Protein AF-A0A3R7IRY2-F1 (afdb_monomer)

Structure (mmCIF, N/CA/C/O backbone):
data_AF-A0A3R7IRY2-F1
#
_entry.id   AF-A0A3R7IRY2-F1
#
loop_
_atom_site.group_PDB
_atom_site.id
_atom_site.type_symbol
_atom_site.label_atom_id
_atom_site.label_alt_id
_atom_site.label_comp_id
_atom_site.label_asym_id
_atom_site.label_entity_id
_atom_site.label_seq_id
_atom_site.pdbx_PDB_ins_code
_atom_site.Cartn_x
_atom_site.Cartn_y
_atom_site.Cartn_z
_atom_site.occupancy
_atom_site.B_iso_or_equiv
_atom_site.auth_seq_id
_atom_site.auth_comp_id
_atom_site.auth_asym_id
_atom_site.auth_atom_id
_atom_site.pdbx_PDB_model_num
ATOM 1 N N . MET A 1 1 ? -29.576 -5.450 12.284 1.00 34.06 1 MET A N 1
ATOM 2 C CA . MET A 1 1 ? -28.193 -4.945 12.226 1.00 34.06 1 MET A CA 1
ATOM 3 C C . MET A 1 1 ? -28.229 -3.752 11.305 1.00 34.06 1 MET A C 1
ATOM 5 O O . MET A 1 1 ? -28.778 -3.880 10.218 1.00 34.06 1 MET A O 1
ATOM 9 N N . GLU A 1 2 ? -27.812 -2.587 11.789 1.00 26.28 2 GLU A N 1
ATOM 10 C CA . GLU A 1 2 ? -27.744 -1.373 10.975 1.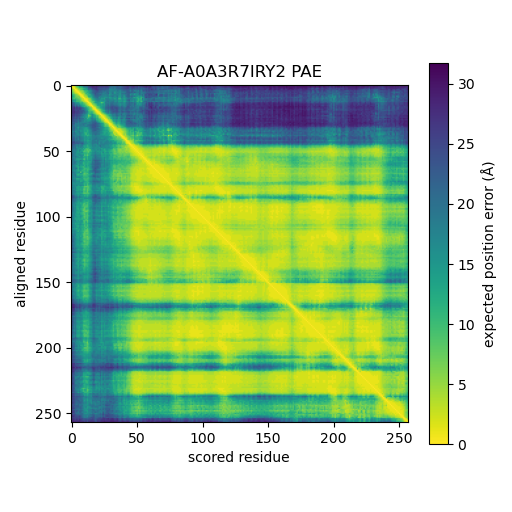00 26.28 2 GLU A CA 1
ATOM 11 C C . GLU A 1 2 ? -26.652 -1.588 9.924 1.00 26.28 2 GLU A C 1
ATOM 13 O O . GLU A 1 2 ? -25.469 -1.644 10.244 1.00 26.28 2 GLU A O 1
ATOM 18 N N . GLY A 1 3 ? -27.090 -1.861 8.693 1.00 31.47 3 GLY A N 1
ATOM 19 C CA . GLY A 1 3 ? -26.223 -2.162 7.565 1.00 31.47 3 GLY A CA 1
ATOM 20 C C . GLY A 1 3 ? -25.425 -0.931 7.163 1.00 31.47 3 GLY A C 1
ATOM 21 O O . GLY A 1 3 ? -25.976 0.161 7.015 1.00 31.47 3 GLY A O 1
ATOM 22 N N . VAL A 1 4 ? -24.118 -1.114 6.995 1.00 32.25 4 VAL A N 1
ATOM 23 C CA . VAL A 1 4 ? -23.245 -0.113 6.384 1.00 32.25 4 VAL A CA 1
ATOM 24 C C . VAL A 1 4 ? -23.786 0.211 4.990 1.00 32.25 4 VAL A C 1
ATOM 26 O O . VAL A 1 4 ? -24.070 -0.701 4.217 1.00 32.25 4 VAL A O 1
ATOM 29 N N . SER A 1 5 ? -23.950 1.501 4.673 1.00 32.19 5 SER A N 1
ATOM 30 C CA . SER A 1 5 ? -24.450 1.923 3.359 1.00 32.19 5 SER A CA 1
ATOM 31 C C . SER A 1 5 ? -23.500 1.446 2.241 1.00 32.19 5 SER A C 1
ATOM 33 O O . SER A 1 5 ? -22.318 1.824 2.272 1.00 32.19 5 SER A O 1
ATOM 35 N N . PRO A 1 6 ? -23.992 0.679 1.242 1.00 31.77 6 PRO A N 1
ATOM 36 C CA . PRO A 1 6 ? -23.214 0.224 0.081 1.00 31.77 6 PRO A CA 1
ATOM 37 C C . PRO A 1 6 ? -22.573 1.362 -0.726 1.00 31.77 6 PRO A C 1
ATOM 39 O O . PRO A 1 6 ? -21.577 1.159 -1.406 1.00 31.77 6 PRO A O 1
ATOM 42 N N . GLU A 1 7 ? -23.091 2.585 -0.602 1.00 29.91 7 GLU A N 1
ATOM 43 C CA . GLU A 1 7 ? -22.610 3.790 -1.297 1.00 29.91 7 GLU A CA 1
ATOM 44 C C . GLU A 1 7 ? -21.221 4.273 -0.831 1.00 29.91 7 GLU A C 1
ATOM 46 O O . GLU A 1 7 ? -20.686 5.244 -1.361 1.00 29.91 7 GLU A O 1
ATOM 51 N N . SER A 1 8 ? -20.636 3.630 0.184 1.00 30.48 8 SER A N 1
ATOM 52 C CA . SER A 1 8 ? -19.353 4.016 0.788 1.00 30.48 8 SER A CA 1
ATOM 53 C C . SER A 1 8 ? -18.152 3.163 0.353 1.00 30.48 8 SER A C 1
ATOM 55 O O . SER A 1 8 ? -17.050 3.359 0.868 1.00 30.48 8 SER A O 1
ATOM 57 N N . ILE A 1 9 ? -18.348 2.225 -0.576 1.00 34.53 9 ILE A N 1
ATOM 58 C CA . ILE A 1 9 ? -17.282 1.475 -1.254 1.00 34.53 9 ILE A CA 1
ATOM 59 C C . ILE A 1 9 ? -17.247 1.975 -2.697 1.00 34.53 9 ILE A C 1
ATOM 61 O O . ILE A 1 9 ? -18.243 1.874 -3.410 1.00 34.53 9 ILE A O 1
ATOM 65 N N . THR A 1 10 ? -16.122 2.559 -3.114 1.00 31.36 10 THR A N 1
ATOM 66 C CA . THR A 1 10 ? -16.033 3.243 -4.414 1.00 31.36 10 THR A CA 1
ATOM 67 C C . THR A 1 10 ? -15.839 2.248 -5.564 1.00 31.36 10 THR A C 1
ATOM 69 O O . THR A 1 10 ? -16.407 2.439 -6.639 1.00 31.36 10 THR A O 1
ATOM 72 N N . SER A 1 11 ? -15.069 1.177 -5.335 1.00 34.03 11 SER A N 1
ATOM 73 C CA . SER A 1 11 ? -14.870 0.064 -6.273 1.00 34.03 11 SER A CA 1
ATOM 74 C C . SER A 1 11 ? -14.198 -1.136 -5.589 1.00 34.03 11 SER A C 1
ATOM 76 O O . SER A 1 11 ? -13.488 -0.979 -4.590 1.00 34.03 11 SER A O 1
ATOM 78 N N . ILE A 1 12 ? -14.414 -2.333 -6.145 1.00 38.62 12 ILE A N 1
ATOM 79 C CA . ILE A 1 12 ? -13.642 -3.545 -5.845 1.00 38.62 12 ILE A CA 1
ATOM 80 C C . ILE A 1 12 ? -12.934 -3.943 -7.140 1.00 38.62 12 ILE A C 1
ATOM 82 O O . ILE A 1 12 ? -13.591 -4.293 -8.124 1.00 38.62 12 ILE A O 1
ATOM 86 N N . HIS A 1 13 ? -11.606 -3.853 -7.150 1.00 37.59 13 HIS A N 1
ATOM 87 C CA . HIS A 1 13 ? -10.803 -4.379 -8.249 1.00 37.59 13 HIS A CA 1
ATOM 88 C C . HIS A 1 13 ? -10.451 -5.824 -7.951 1.00 37.59 13 HIS A C 1
ATOM 90 O O . HIS A 1 13 ? -10.480 -6.281 -6.812 1.00 37.59 13 HIS A O 1
ATOM 96 N N . LEU A 1 14 ? -10.090 -6.555 -8.985 1.00 38.06 14 LEU A N 1
ATOM 97 C CA . LEU A 1 14 ? -9.433 -7.823 -8.799 1.00 38.06 14 LEU A CA 1
ATOM 98 C C . LEU A 1 14 ? -8.524 -8.092 -10.026 1.00 38.06 14 LEU A C 1
ATOM 100 O O . LEU A 1 14 ? -8.745 -7.500 -11.091 1.00 38.06 14 LEU A O 1
ATOM 104 N N . PRO A 1 15 ? -7.514 -8.968 -9.895 1.00 30.73 15 PRO A N 1
ATOM 105 C CA . PRO A 1 15 ? -6.312 -8.953 -10.729 1.00 30.73 15 PRO A CA 1
ATOM 106 C C . PRO A 1 15 ? -6.499 -9.544 -12.138 1.00 30.73 15 PRO A C 1
ATOM 108 O O . PRO A 1 15 ? -7.183 -10.556 -12.303 1.00 30.73 15 PRO A O 1
ATOM 111 N N . PRO A 1 16 ? -5.814 -9.016 -13.168 1.00 28.58 16 PRO A N 1
ATOM 112 C CA . PRO A 1 16 ? -5.748 -9.654 -14.474 1.00 28.58 16 PRO A CA 1
ATOM 113 C C . PRO A 1 16 ? -4.694 -10.780 -14.516 1.00 28.58 16 PRO A C 1
ATOM 115 O O . PRO A 1 16 ? -3.506 -10.559 -14.333 1.00 28.58 16 PRO A O 1
ATOM 118 N N . GLY A 1 17 ? -5.143 -11.991 -14.863 1.00 28.19 17 GLY A N 1
ATOM 119 C CA . GLY A 1 17 ? -4.381 -12.957 -15.666 1.00 28.19 17 GLY A CA 1
ATOM 120 C C . GLY A 1 17 ? -3.195 -13.696 -15.031 1.00 28.19 17 GLY A C 1
ATOM 121 O O . GLY A 1 17 ? -2.053 -13.308 -15.209 1.00 28.19 17 GLY A O 1
ATOM 122 N N . THR A 1 18 ? -3.447 -14.906 -14.530 1.00 26.62 18 THR A N 1
ATOM 123 C CA . THR A 1 18 ? -2.650 -16.111 -14.848 1.00 26.62 18 THR A CA 1
ATOM 124 C C . THR A 1 18 ? -3.610 -17.309 -14.917 1.00 26.62 18 THR A C 1
ATOM 126 O O . THR A 1 18 ? -4.786 -17.188 -14.579 1.00 26.62 18 THR A O 1
ATOM 129 N N . SER A 1 19 ? -3.170 -18.460 -15.432 1.00 30.27 19 SER A N 1
ATOM 130 C CA . SER A 1 19 ? -3.974 -19.664 -15.745 1.00 30.27 19 SER A CA 1
ATOM 131 C C . SER A 1 19 ? -4.672 -20.348 -14.550 1.00 30.27 19 SER A C 1
ATOM 133 O O . SER A 1 19 ? -5.225 -21.440 -14.696 1.00 30.27 19 SER A O 1
ATOM 135 N N . GLN A 1 20 ? -4.687 -19.694 -13.391 1.00 32.12 20 GLN A N 1
ATOM 136 C CA . GLN A 1 20 ? -5.510 -19.983 -12.225 1.00 32.12 20 GLN A CA 1
ATOM 137 C C . GLN A 1 20 ? -6.158 -18.657 -11.785 1.00 32.12 20 GLN A C 1
ATOM 139 O O . GLN A 1 20 ? -5.433 -17.720 -11.454 1.00 32.12 20 GLN A O 1
ATOM 144 N N . PRO A 1 21 ? -7.495 -18.515 -11.837 1.00 28.38 21 PRO A N 1
ATOM 145 C CA . PRO A 1 21 ? -8.147 -17.234 -11.594 1.00 28.38 21 PRO A CA 1
ATOM 146 C C . PRO A 1 21 ? -8.021 -16.848 -10.117 1.00 28.38 21 PRO A C 1
ATOM 148 O O . PRO A 1 21 ? -8.679 -17.437 -9.268 1.00 28.38 21 PRO A O 1
ATOM 151 N N . ARG A 1 22 ? -7.195 -15.839 -9.822 1.00 31.33 22 ARG A N 1
ATOM 152 C CA . ARG A 1 22 ? -7.111 -15.176 -8.511 1.00 31.33 22 ARG A CA 1
ATOM 153 C C . ARG A 1 22 ? -7.758 -13.772 -8.541 1.00 31.33 22 ARG A C 1
ATOM 155 O O . ARG A 1 22 ? -7.204 -12.856 -7.958 1.00 31.33 22 ARG A O 1
ATOM 162 N N . GLY A 1 23 ? -8.918 -13.617 -9.215 1.00 31.08 23 GLY A N 1
ATOM 163 C CA . GLY A 1 23 ? -9.863 -12.472 -9.105 1.00 31.08 23 GLY A CA 1
ATOM 164 C C . GLY A 1 23 ? -10.284 -11.708 -10.413 1.00 31.08 23 GLY A C 1
ATOM 165 O O . GLY A 1 23 ? -9.671 -11.928 -11.446 1.00 31.08 23 GLY A O 1
ATOM 166 N N . LEU A 1 24 ? -11.363 -10.870 -10.391 1.00 33.41 24 LEU A N 1
ATOM 167 C CA . LEU A 1 24 ? -12.030 -10.034 -11.466 1.00 33.41 24 LEU A CA 1
ATOM 168 C C . LEU A 1 24 ? -12.521 -8.528 -11.197 1.00 33.41 24 LEU A C 1
ATOM 170 O O . LEU A 1 24 ? -13.556 -8.331 -10.590 1.00 33.41 24 LEU A O 1
ATOM 174 N N . SER A 1 25 ? -11.892 -7.433 -11.660 1.00 31.97 25 SER A N 1
ATOM 175 C CA . SER A 1 25 ? -12.324 -6.026 -11.347 1.00 31.97 25 SER A CA 1
ATOM 176 C C . SER A 1 25 ? -13.750 -5.583 -11.795 1.00 31.97 25 SER A C 1
ATOM 178 O O . SER A 1 25 ? -14.153 -5.894 -12.918 1.00 31.97 25 SER A O 1
ATOM 180 N N . VAL A 1 26 ? -14.489 -4.794 -10.976 1.00 32.72 26 VAL A N 1
ATOM 181 C CA . VAL A 1 26 ? -15.818 -4.204 -11.311 1.00 32.72 26 VAL A CA 1
ATOM 182 C C . VAL A 1 26 ? -15.929 -2.699 -10.974 1.00 32.72 26 VAL A C 1
ATOM 184 O O . VAL A 1 26 ? -15.644 -2.259 -9.861 1.00 32.72 26 VAL A O 1
ATOM 187 N N . ALA A 1 27 ? -16.430 -1.915 -11.941 1.00 30.03 27 ALA A N 1
ATOM 188 C CA . ALA A 1 27 ? -16.630 -0.457 -11.896 1.00 30.03 27 ALA A CA 1
ATOM 189 C C . ALA A 1 27 ? -18.127 -0.057 -11.692 1.00 30.03 27 ALA A C 1
ATOM 191 O O . ALA A 1 27 ? -19.001 -0.927 -11.679 1.00 30.03 27 ALA A O 1
ATOM 192 N N . PRO A 1 28 ? -18.464 1.238 -11.495 1.00 30.03 28 PRO A N 1
ATOM 193 C CA . PRO A 1 28 ? -19.650 1.670 -10.753 1.00 30.03 28 PRO A CA 1
ATOM 194 C C . PRO A 1 28 ? -20.977 1.425 -11.487 1.00 30.03 28 PRO A C 1
ATOM 196 O O . PRO A 1 28 ? -21.317 2.097 -12.461 1.00 30.03 28 PRO A O 1
ATOM 199 N N . GLY A 1 29 ? -21.755 0.490 -10.937 1.00 31.56 29 GLY A N 1
ATOM 200 C CA . GLY A 1 29 ? -23.152 0.222 -11.291 1.00 31.56 29 GLY A CA 1
ATOM 201 C C . GLY A 1 29 ? -23.954 -0.568 -10.245 1.00 31.56 29 GLY A C 1
ATOM 202 O O . GLY A 1 29 ? -25.131 -0.834 -10.475 1.00 31.56 29 GLY A O 1
ATOM 203 N N . ASN A 1 30 ? -23.376 -0.927 -9.093 1.00 34.09 30 ASN A N 1
ATOM 204 C CA . ASN A 1 30 ? -23.974 -1.931 -8.210 1.00 34.09 30 ASN A CA 1
ATOM 205 C C . ASN A 1 30 ? -24.489 -1.329 -6.898 1.00 34.09 30 ASN A C 1
ATOM 207 O O . ASN A 1 30 ? -23.752 -1.156 -5.933 1.00 34.09 30 ASN A O 1
ATOM 211 N N . VAL A 1 31 ? -25.789 -1.043 -6.871 1.00 33.78 31 VAL A N 1
ATOM 212 C CA . VAL A 1 31 ? -26.554 -0.744 -5.654 1.00 33.78 31 VAL A CA 1
ATOM 213 C C . VAL A 1 31 ? -27.228 -2.055 -5.215 1.00 33.78 31 VAL A C 1
ATOM 215 O O . VAL A 1 31 ? -28.150 -2.508 -5.892 1.00 33.78 31 VAL A O 1
ATOM 218 N N . GLY A 1 32 ? -26.759 -2.699 -4.134 1.00 38.41 32 GLY A N 1
ATOM 219 C CA . GLY A 1 32 ? -27.257 -4.011 -3.669 1.00 38.41 32 GLY A CA 1
ATOM 220 C C . GLY A 1 32 ? -26.666 -4.492 -2.329 1.00 38.41 32 GLY A C 1
ATOM 221 O O . GLY A 1 32 ? -25.861 -3.785 -1.726 1.00 38.41 32 GLY A O 1
ATOM 222 N N . ASP A 1 33 ? -27.095 -5.670 -1.851 1.00 42.91 33 ASP A N 1
ATOM 223 C CA . ASP A 1 33 ? -26.561 -6.362 -0.656 1.00 42.91 33 ASP A CA 1
ATOM 224 C C . ASP A 1 33 ? -25.061 -6.660 -0.846 1.00 42.91 33 ASP A C 1
ATOM 226 O O . ASP A 1 33 ? -24.663 -7.058 -1.935 1.00 42.91 33 ASP A O 1
ATOM 230 N N . ILE A 1 34 ? -24.224 -6.473 0.184 1.00 43.69 34 ILE A N 1
ATOM 231 C CA . ILE A 1 34 ? -22.771 -6.742 0.126 1.00 43.69 34 ILE A CA 1
ATOM 232 C C . ILE A 1 34 ? -22.504 -8.198 -0.276 1.00 43.69 34 ILE A C 1
ATOM 234 O O . ILE A 1 34 ? -21.582 -8.462 -1.043 1.00 43.69 34 ILE A O 1
ATOM 238 N N . THR A 1 35 ? -23.345 -9.127 0.182 1.00 42.28 35 THR A N 1
ATOM 239 C CA . THR A 1 35 ? -23.269 -10.551 -0.168 1.00 42.28 35 THR A CA 1
ATOM 240 C C . THR A 1 35 ? -23.541 -10.749 -1.656 1.00 42.28 35 THR A C 1
ATOM 242 O O . THR A 1 35 ? -22.760 -11.386 -2.358 1.00 42.28 35 THR A O 1
ATOM 245 N N . ASP A 1 36 ? -24.612 -10.141 -2.170 1.00 41.81 36 ASP A N 1
ATOM 246 C CA . ASP A 1 36 ? -24.936 -10.209 -3.593 1.00 41.81 36 ASP A CA 1
ATOM 247 C C . ASP A 1 36 ? -23.862 -9.497 -4.423 1.00 41.81 36 ASP A C 1
ATOM 249 O O . ASP A 1 36 ? -23.438 -10.021 -5.441 1.00 41.81 36 ASP A O 1
ATOM 253 N N . PHE A 1 37 ? -23.348 -8.346 -3.994 1.00 50.44 37 PHE A N 1
ATOM 254 C CA . PHE A 1 37 ? -22.305 -7.594 -4.696 1.00 50.44 37 PHE A CA 1
ATOM 255 C C . PHE A 1 37 ? -20.985 -8.365 -4.798 1.00 50.44 37 PHE A C 1
ATOM 257 O O . PHE A 1 37 ? -20.403 -8.428 -5.880 1.00 50.44 37 PHE A O 1
ATOM 264 N N . VAL A 1 38 ? -20.541 -8.978 -3.698 1.00 49.69 38 VAL A N 1
ATOM 265 C CA . VAL A 1 38 ? -19.325 -9.793 -3.666 1.00 49.69 38 VAL A CA 1
ATOM 266 C C . VAL A 1 38 ? -19.533 -11.063 -4.489 1.00 49.69 38 VAL A C 1
ATOM 268 O O . VAL A 1 38 ? -18.765 -11.313 -5.406 1.00 49.69 38 VAL A O 1
ATOM 271 N N . HIS A 1 39 ? -20.593 -11.837 -4.248 1.00 49.25 39 HIS A N 1
ATOM 272 C CA . HIS A 1 39 ? -20.738 -13.164 -4.857 1.00 49.25 39 HIS A CA 1
ATOM 273 C C . HIS A 1 39 ? -21.354 -13.180 -6.267 1.00 49.25 39 HIS A C 1
ATOM 275 O O . HIS A 1 39 ? -21.120 -14.137 -7.001 1.00 49.25 39 HIS A O 1
ATOM 281 N N . SER A 1 40 ? -22.119 -12.162 -6.682 1.00 42.97 40 SER A N 1
ATOM 282 C CA . SER A 1 40 ? -22.718 -12.109 -8.034 1.00 42.97 40 SER A CA 1
ATOM 283 C C . SER A 1 40 ? -21.774 -11.573 -9.110 1.00 42.97 40 SER A C 1
ATOM 285 O O . SER A 1 40 ? -22.037 -11.759 -10.299 1.00 42.97 40 SER A O 1
ATOM 287 N N . ALA A 1 41 ? -20.676 -10.924 -8.713 1.00 46.28 41 ALA A N 1
ATOM 288 C CA . ALA A 1 41 ? -19.664 -10.433 -9.642 1.00 46.28 41 ALA A CA 1
ATOM 289 C C . ALA A 1 41 ? -18.847 -11.575 -10.268 1.00 46.28 41 ALA A C 1
ATOM 291 O O . ALA A 1 41 ? -18.337 -11.436 -11.379 1.00 46.28 41 ALA A O 1
ATOM 292 N N . PHE A 1 42 ? -18.731 -12.715 -9.586 1.00 49.09 42 PHE A N 1
ATOM 293 C CA . PHE A 1 42 ? -17.925 -13.835 -10.054 1.00 49.09 42 PHE A CA 1
ATOM 294 C C . PHE A 1 42 ? -18.697 -14.680 -11.070 1.00 49.09 42 PHE A C 1
ATOM 296 O O . PHE A 1 42 ? -19.805 -15.146 -10.815 1.00 49.09 42 PHE A O 1
ATOM 303 N N . GLY A 1 43 ? -18.100 -14.904 -12.244 1.00 44.88 43 GLY A N 1
ATOM 304 C CA . GLY A 1 43 ? -18.603 -15.920 -13.165 1.00 44.88 43 GLY A CA 1
ATOM 305 C C . GLY A 1 43 ? -18.519 -17.312 -12.535 1.00 44.88 43 GLY A C 1
ATOM 306 O O . GLY A 1 43 ? -17.697 -17.551 -11.647 1.00 44.88 43 GLY A O 1
ATOM 307 N N . ASP A 1 44 ? -19.332 -18.249 -13.030 1.00 46.19 44 ASP A N 1
ATOM 308 C CA . ASP A 1 44 ? -19.259 -19.648 -12.607 1.00 46.19 44 ASP A CA 1
ATOM 309 C C . ASP A 1 44 ? -17.794 -20.130 -12.646 1.00 46.19 44 ASP A C 1
ATOM 311 O O . ASP A 1 44 ? -17.179 -20.149 -13.718 1.00 46.19 44 ASP A O 1
ATOM 315 N N . ARG A 1 45 ? -17.269 -20.583 -11.491 1.00 48.25 45 ARG A N 1
ATOM 316 C CA . ARG A 1 45 ? -15.911 -21.145 -11.266 1.00 48.25 45 ARG A CA 1
ATOM 317 C C . ARG A 1 45 ? -14.774 -20.156 -10.956 1.00 48.25 45 ARG A C 1
ATOM 319 O O . ARG A 1 45 ? -13.612 -20.550 -11.067 1.00 48.25 45 ARG A O 1
ATOM 326 N N . VAL A 1 46 ? -15.059 -18.917 -10.563 1.00 51.06 46 VAL A N 1
ATOM 327 C CA . VAL A 1 46 ? -14.037 -18.018 -9.994 1.00 51.06 46 VAL A CA 1
ATOM 328 C C . VAL A 1 46 ? -14.181 -17.980 -8.473 1.00 51.06 46 VAL A C 1
ATOM 330 O O . VAL A 1 46 ? -15.182 -17.495 -7.960 1.00 51.06 46 VAL A O 1
ATOM 333 N N . GLU A 1 47 ? -13.173 -18.488 -7.764 1.00 62.88 47 GLU A N 1
ATOM 334 C CA . GLU A 1 47 ? -13.046 -18.393 -6.305 1.00 62.88 47 GLU A CA 1
ATOM 335 C C . GLU A 1 47 ? -11.795 -17.554 -5.998 1.00 62.88 47 GLU A C 1
ATOM 337 O O . GLU A 1 47 ? -10.682 -18.078 -6.077 1.00 62.88 47 GLU A O 1
ATOM 342 N N . PRO A 1 48 ? -11.933 -16.239 -5.746 1.00 63.94 48 PRO A N 1
ATOM 343 C CA . PRO A 1 48 ? -10.782 -15.386 -5.468 1.00 63.94 48 PRO A CA 1
ATOM 344 C C . PRO A 1 48 ? -10.154 -15.725 -4.109 1.00 63.94 48 PRO A C 1
ATOM 346 O O . PRO A 1 48 ? -10.850 -16.081 -3.161 1.00 63.94 48 PRO A O 1
ATOM 349 N N . GLU A 1 49 ? -8.832 -15.578 -4.011 1.00 69.88 49 GLU A N 1
ATOM 350 C CA . GLU A 1 49 ? -8.088 -15.755 -2.754 1.00 69.88 49 GLU A CA 1
ATOM 351 C C . GLU A 1 49 ? -8.250 -14.543 -1.820 1.00 69.88 49 GLU A C 1
ATOM 353 O O . GLU A 1 49 ? -8.299 -14.697 -0.604 1.00 69.88 49 GLU A O 1
ATOM 358 N N . TRP A 1 50 ? -8.382 -13.346 -2.398 1.00 76.62 50 TRP A N 1
ATOM 359 C CA . TRP A 1 50 ? -8.632 -12.070 -1.724 1.00 76.62 50 TRP A CA 1
ATOM 360 C C . TRP A 1 50 ? -9.255 -11.067 -2.715 1.00 76.62 50 TRP A C 1
ATOM 362 O O . TRP A 1 50 ? -9.255 -11.300 -3.928 1.00 76.62 50 TRP A O 1
ATOM 372 N N . LEU A 1 51 ? -9.812 -9.963 -2.208 1.00 74.25 51 LEU A N 1
ATOM 373 C CA . LEU A 1 51 ? -10.459 -8.902 -2.996 1.00 74.25 51 LEU A CA 1
ATOM 374 C C . LEU A 1 51 ? -9.699 -7.577 -2.861 1.00 74.25 51 LEU A C 1
ATOM 376 O O . LEU A 1 51 ? -9.365 -7.194 -1.740 1.00 74.25 51 LEU A O 1
ATOM 380 N N . THR A 1 52 ? -9.484 -6.834 -3.951 1.00 74.31 52 THR A N 1
ATOM 381 C CA . THR A 1 52 ? -8.946 -5.466 -3.857 1.00 74.31 52 THR A CA 1
ATOM 382 C C . THR A 1 52 ? -10.062 -4.480 -3.544 1.00 74.31 52 THR A C 1
ATOM 384 O O . THR A 1 52 ? -11.114 -4.524 -4.177 1.00 74.31 52 THR A O 1
ATOM 387 N N . VAL A 1 53 ? -9.846 -3.535 -2.631 1.00 72.94 53 VAL A N 1
ATOM 388 C CA . VAL A 1 53 ? -10.857 -2.524 -2.278 1.00 72.94 53 VAL A CA 1
ATOM 389 C C . VAL A 1 53 ? -10.288 -1.115 -2.361 1.00 72.94 53 VAL A C 1
ATOM 391 O O . VAL A 1 53 ? -9.274 -0.820 -1.731 1.00 72.94 53 VAL A O 1
ATOM 394 N N . HIS A 1 54 ? -11.010 -0.217 -3.042 1.00 72.31 54 HIS A N 1
ATOM 395 C CA . HIS A 1 54 ? -10.799 1.226 -2.915 1.00 72.31 54 HIS A CA 1
ATOM 396 C C . HIS A 1 54 ? -11.783 1.812 -1.923 1.00 72.31 54 HIS A C 1
ATOM 398 O O . HIS A 1 54 ? -12.999 1.589 -1.976 1.00 72.31 54 HIS A O 1
ATOM 404 N N . THR A 1 55 ? -11.250 2.629 -1.032 1.00 67.56 55 THR A N 1
ATOM 405 C CA . THR A 1 55 ? -12.031 3.296 -0.001 1.00 67.56 55 THR A CA 1
ATOM 406 C C . THR A 1 55 ? -12.546 4.643 -0.504 1.00 67.56 55 THR A C 1
ATOM 408 O O . THR A 1 55 ? -12.217 5.115 -1.598 1.00 67.56 55 THR A O 1
ATOM 411 N N . THR A 1 56 ? -13.423 5.279 0.273 1.00 66.56 56 THR A N 1
ATOM 412 C CA . THR A 1 56 ? -13.717 6.695 0.049 1.00 66.56 56 THR A CA 1
ATOM 413 C C . THR A 1 56 ? -12.454 7.517 0.280 1.00 66.56 56 THR A C 1
ATOM 415 O O . THR A 1 56 ? -11.675 7.223 1.182 1.00 66.56 56 THR A O 1
ATOM 418 N N . ARG A 1 57 ? -12.277 8.607 -0.479 1.00 69.81 57 ARG A N 1
ATOM 419 C CA . ARG A 1 57 ? -11.102 9.485 -0.326 1.00 69.81 57 ARG A CA 1
ATOM 420 C C . ARG A 1 57 ? -10.931 10.003 1.101 1.00 69.81 57 ARG A C 1
ATOM 422 O O . ARG A 1 57 ? -9.812 10.230 1.530 1.00 69.81 57 ARG A O 1
ATOM 429 N N . THR A 1 58 ? -12.021 10.194 1.837 1.00 73.25 58 THR A N 1
ATOM 430 C CA . THR A 1 58 ? -11.987 10.642 3.229 1.00 73.25 58 THR A CA 1
ATOM 431 C C . THR A 1 58 ? -12.831 9.735 4.115 1.00 73.25 58 THR A C 1
ATOM 433 O O . THR A 1 58 ? -13.878 9.235 3.691 1.00 73.25 58 THR A O 1
ATOM 436 N N . PHE A 1 59 ? -12.371 9.506 5.345 1.00 73.62 59 PHE A N 1
ATOM 437 C CA . PHE A 1 59 ? -13.090 8.747 6.368 1.00 73.62 59 PHE A CA 1
ATOM 438 C C . PHE A 1 59 ? -12.555 9.043 7.777 1.00 73.62 59 PHE A C 1
ATOM 440 O O . PHE A 1 59 ? -11.430 9.506 7.951 1.00 73.62 59 PHE A O 1
ATOM 447 N N . ASP A 1 60 ? -13.388 8.747 8.775 1.00 74.62 60 ASP A N 1
ATOM 448 C CA . ASP A 1 60 ? -12.987 8.594 10.176 1.00 74.62 60 ASP A CA 1
ATOM 449 C C . ASP A 1 60 ? -12.463 7.168 10.412 1.00 74.62 60 ASP A C 1
ATOM 451 O O . ASP A 1 60 ? -13.032 6.209 9.875 1.00 74.62 60 ASP A O 1
ATOM 455 N N . TYR A 1 61 ? -11.404 7.008 11.216 1.00 79.81 61 TYR A N 1
ATOM 456 C CA . TYR A 1 61 ? -10.777 5.696 11.413 1.00 79.81 61 TYR A CA 1
ATOM 457 C C . TYR A 1 61 ? -11.694 4.671 12.073 1.00 79.81 61 TYR A C 1
ATOM 459 O O . TYR A 1 61 ? -11.714 3.522 11.636 1.00 79.81 61 TYR A O 1
ATOM 467 N N . ARG A 1 62 ? -12.477 5.051 13.089 1.00 78.88 62 ARG A N 1
ATOM 468 C CA . ARG A 1 62 ? -13.359 4.102 13.784 1.00 78.88 62 ARG A CA 1
ATOM 469 C C . ARG A 1 62 ? -14.416 3.570 12.823 1.00 78.88 62 ARG A C 1
ATOM 471 O O . ARG A 1 62 ? -14.595 2.359 12.711 1.00 78.88 62 ARG A O 1
ATOM 478 N N . GLY A 1 63 ? -15.089 4.469 12.107 1.00 75.19 63 GLY A N 1
ATOM 479 C CA . GLY A 1 63 ? -16.093 4.083 11.114 1.00 75.19 63 GLY A CA 1
ATOM 480 C C . GLY A 1 63 ? -15.506 3.248 9.973 1.00 75.19 63 GLY A C 1
ATOM 481 O O . GLY A 1 63 ? -16.161 2.336 9.469 1.00 75.19 63 GLY A O 1
ATOM 482 N N . HIS A 1 64 ? -14.267 3.540 9.577 1.00 80.62 64 HIS A N 1
ATOM 483 C CA . HIS A 1 64 ? -13.575 2.801 8.531 1.00 80.62 64 HIS A CA 1
ATOM 484 C C . HIS A 1 64 ? -13.177 1.380 8.962 1.00 80.62 64 HIS A C 1
ATOM 486 O O . HIS A 1 64 ? -13.465 0.430 8.237 1.00 80.62 64 HIS A O 1
ATOM 492 N N . VAL A 1 65 ? -12.602 1.219 10.157 1.00 81.88 65 VAL A N 1
ATOM 493 C CA . VAL A 1 65 ? -12.236 -0.088 10.732 1.00 81.88 65 VAL A CA 1
ATOM 494 C C . VAL A 1 65 ? -13.459 -0.991 10.873 1.00 81.88 65 VAL A C 1
ATOM 496 O O . VAL A 1 65 ? -13.432 -2.135 10.424 1.00 81.88 65 VAL A O 1
ATOM 499 N N . GLU A 1 66 ? -14.555 -0.473 11.431 1.00 77.62 66 GLU A N 1
ATOM 500 C CA . GLU A 1 66 ? -15.803 -1.234 11.568 1.00 77.62 66 GLU A CA 1
ATOM 501 C C . GLU A 1 66 ? -16.359 -1.674 10.209 1.00 77.62 66 GLU A C 1
ATOM 503 O O . GLU A 1 66 ? -16.863 -2.790 10.062 1.00 77.62 66 GLU A O 1
ATOM 508 N N . ARG A 1 67 ? -16.227 -0.821 9.188 1.00 74.44 67 ARG A N 1
ATOM 509 C CA . ARG A 1 67 ? -16.648 -1.141 7.824 1.00 74.44 67 ARG A CA 1
ATOM 510 C C . ARG A 1 67 ? -15.820 -2.271 7.225 1.00 74.44 67 ARG A C 1
ATOM 512 O O . ARG A 1 67 ? -16.413 -3.215 6.715 1.00 74.44 67 ARG A O 1
ATOM 519 N N . LEU A 1 68 ? -14.492 -2.186 7.289 1.00 82.88 68 LEU A N 1
ATOM 520 C CA . LEU A 1 68 ? -13.611 -3.225 6.750 1.00 82.88 68 LEU A CA 1
ATOM 521 C C . LEU A 1 68 ? -13.864 -4.573 7.431 1.00 82.88 68 LEU A C 1
ATOM 523 O O . LEU A 1 68 ? -14.068 -5.563 6.735 1.00 82.88 68 LEU A O 1
ATOM 527 N N . ALA A 1 69 ? -13.962 -4.580 8.764 1.00 79.94 69 ALA A N 1
ATOM 528 C CA . ALA A 1 69 ? -14.293 -5.776 9.537 1.00 79.94 69 ALA A CA 1
ATOM 529 C C . ALA A 1 69 ? -15.659 -6.369 9.152 1.00 79.94 69 ALA A C 1
ATOM 531 O O . ALA A 1 69 ? -15.815 -7.578 9.047 1.00 79.94 69 ALA A O 1
ATOM 532 N N . THR A 1 70 ? -16.663 -5.523 8.913 1.00 73.00 70 THR A N 1
ATOM 533 C CA . THR A 1 70 ? -17.991 -5.998 8.497 1.00 73.00 70 THR A CA 1
ATOM 534 C C . THR A 1 70 ? -17.949 -6.631 7.105 1.00 73.00 70 THR A C 1
ATOM 536 O O . THR A 1 70 ? -18.598 -7.648 6.878 1.00 73.00 70 THR A O 1
ATOM 539 N N . ILE A 1 71 ? -17.197 -6.046 6.166 1.00 72.94 71 ILE A N 1
ATOM 540 C CA . ILE A 1 71 ? -17.088 -6.573 4.799 1.00 72.94 71 ILE A CA 1
ATOM 541 C C . ILE A 1 71 ? -16.377 -7.929 4.803 1.00 72.94 71 ILE A C 1
ATOM 543 O O . ILE A 1 71 ? -16.874 -8.847 4.156 1.00 72.94 71 ILE A O 1
ATOM 547 N N . THR A 1 72 ? -15.273 -8.085 5.542 1.00 78.56 72 THR A N 1
ATOM 548 C CA . THR A 1 72 ? -14.591 -9.385 5.665 1.00 78.56 72 THR A CA 1
ATOM 549 C C . THR A 1 72 ? -15.488 -10.430 6.332 1.00 78.56 72 THR A C 1
ATOM 551 O O . THR A 1 72 ? -15.628 -11.534 5.811 1.00 78.56 72 THR A O 1
ATOM 554 N N . GLU A 1 73 ? -16.162 -10.081 7.436 1.00 77.62 73 GLU A N 1
ATOM 555 C CA . GLU A 1 73 ? -17.045 -10.993 8.181 1.00 77.62 73 GLU A CA 1
ATOM 556 C C . GLU A 1 73 ? -18.259 -11.461 7.361 1.00 77.62 73 GLU A C 1
ATOM 558 O O . GLU A 1 73 ? -18.655 -12.624 7.457 1.00 77.62 73 GLU A O 1
ATOM 563 N N . VAL A 1 74 ? -18.866 -10.571 6.569 1.00 69.88 74 VAL A N 1
ATOM 564 C CA . VAL A 1 74 ? -20.065 -10.883 5.770 1.00 69.88 74 VAL A CA 1
ATOM 565 C C . VAL A 1 74 ? -19.705 -11.500 4.421 1.00 69.88 74 VAL A C 1
ATOM 567 O O . VAL A 1 74 ? -20.344 -12.463 4.007 1.00 69.88 74 VAL A O 1
ATOM 570 N N . GLY A 1 75 ? -18.702 -10.952 3.733 1.00 67.88 75 GLY A N 1
ATOM 571 C CA . GLY A 1 75 ? -18.292 -11.402 2.402 1.00 67.88 75 GLY A CA 1
ATOM 572 C C . GLY A 1 75 ? -17.472 -12.692 2.417 1.00 67.88 75 GLY A C 1
ATOM 573 O O . GLY A 1 75 ? -17.425 -13.388 1.409 1.00 67.88 75 GLY A O 1
ATOM 574 N N . GLY A 1 76 ? -16.831 -13.024 3.543 1.00 77.75 76 GLY A N 1
ATOM 575 C CA . GLY A 1 76 ? -16.071 -14.266 3.706 1.00 77.75 76 GLY A CA 1
ATOM 576 C C . GLY A 1 76 ? -1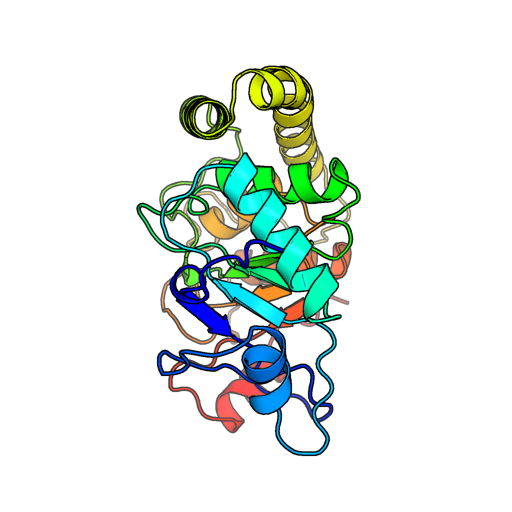4.763 -14.328 2.911 1.00 77.75 76 GLY A C 1
ATOM 577 O O . GLY A 1 76 ? -14.206 -15.415 2.768 1.00 77.75 76 GLY A O 1
ATOM 578 N N . TYR A 1 77 ? -14.274 -13.190 2.409 1.00 78.38 77 TYR A N 1
ATOM 579 C CA . TYR A 1 77 ? -13.001 -13.081 1.697 1.00 78.38 77 TYR A CA 1
ATOM 580 C C . TYR A 1 77 ? -12.071 -12.068 2.376 1.00 78.38 77 TYR A C 1
ATOM 582 O O . TYR A 1 77 ? -12.547 -11.014 2.815 1.00 78.38 77 TYR A O 1
ATOM 590 N N . PRO A 1 78 ? -10.753 -12.335 2.400 1.00 86.19 78 PRO A N 1
ATOM 591 C CA . PRO A 1 78 ? -9.764 -11.332 2.762 1.00 86.19 78 PRO A CA 1
ATOM 592 C C . PRO A 1 78 ? -9.783 -10.135 1.811 1.00 86.19 78 PRO A C 1
ATOM 594 O O . PRO A 1 78 ? -10.087 -10.269 0.622 1.00 86.19 78 PRO A O 1
ATOM 597 N N . LEU A 1 79 ? -9.427 -8.963 2.332 1.00 85.75 79 LEU A N 1
ATOM 598 C CA . LEU A 1 79 ? -9.356 -7.714 1.580 1.00 85.75 79 LEU A CA 1
ATOM 599 C C . LEU A 1 79 ? -7.913 -7.221 1.488 1.00 85.75 79 LEU A C 1
ATOM 601 O O . LEU A 1 79 ? -7.189 -7.204 2.482 1.00 85.75 79 LEU A O 1
ATOM 605 N N . ALA A 1 80 ? -7.529 -6.737 0.314 1.00 88.12 80 ALA A N 1
ATOM 606 C CA . ALA A 1 80 ? -6.338 -5.933 0.098 1.00 88.12 80 ALA A CA 1
ATOM 607 C C . ALA A 1 80 ? -6.781 -4.500 -0.225 1.00 88.12 80 ALA A C 1
ATOM 609 O O . ALA A 1 80 ? -7.375 -4.231 -1.270 1.00 88.12 80 ALA A O 1
ATOM 610 N N . VAL A 1 81 ? -6.576 -3.579 0.711 1.00 87.75 81 VAL A N 1
ATOM 611 C CA . VAL A 1 81 ? -7.002 -2.185 0.558 1.00 87.75 81 VAL A CA 1
ATOM 612 C C . VAL A 1 81 ? -5.928 -1.414 -0.191 1.00 87.75 81 VAL A C 1
ATOM 614 O O . VAL A 1 81 ? -4.778 -1.371 0.246 1.00 87.75 81 VAL A O 1
ATOM 617 N N . GLU A 1 82 ? -6.314 -0.806 -1.305 1.00 87.44 82 GLU A N 1
ATOM 618 C CA . GLU A 1 82 ? -5.395 -0.110 -2.199 1.00 87.44 82 GLU A CA 1
ATOM 619 C C . GLU A 1 82 ? -5.161 1.347 -1.774 1.00 87.44 82 GLU A C 1
ATOM 621 O O . GLU A 1 82 ? -6.103 2.051 -1.383 1.00 87.44 82 GLU A O 1
ATOM 626 N N . ASN A 1 83 ? -3.910 1.818 -1.852 1.00 89.31 83 ASN A N 1
ATOM 627 C CA . ASN A 1 83 ? -3.618 3.242 -1.688 1.00 89.31 83 ASN A CA 1
ATOM 628 C C . ASN A 1 83 ? -4.197 4.049 -2.852 1.00 89.31 83 ASN A C 1
ATOM 630 O O . ASN A 1 83 ? -4.171 3.646 -4.006 1.00 89.31 83 ASN A O 1
ATOM 634 N N . THR A 1 84 ? -4.698 5.236 -2.542 1.00 79.56 84 THR A N 1
ATOM 635 C CA . THR A 1 84 ? -5.385 6.086 -3.516 1.00 79.56 84 THR A CA 1
ATOM 636 C C . THR A 1 84 ? -4.597 7.368 -3.789 1.00 79.56 84 THR A C 1
ATOM 638 O O . THR A 1 84 ? -3.775 7.772 -2.959 1.00 79.56 84 THR A O 1
ATOM 641 N N . PRO A 1 85 ? -4.843 8.040 -4.931 1.00 77.69 85 PRO A N 1
ATOM 642 C CA . PRO A 1 85 ? -4.115 9.246 -5.322 1.00 77.69 85 PRO A CA 1
ATOM 643 C C . PRO A 1 85 ? -4.372 10.433 -4.375 1.00 77.69 85 PRO A C 1
ATOM 645 O O . PRO A 1 85 ? -4.982 10.302 -3.306 1.00 77.69 85 PRO A O 1
ATOM 648 N N . ASP A 1 86 ? -3.868 11.603 -4.769 1.00 73.75 86 ASP A N 1
ATOM 649 C CA . ASP A 1 86 ? -3.844 12.822 -3.969 1.00 73.75 86 ASP A CA 1
ATOM 650 C C . ASP A 1 86 ? -5.189 13.187 -3.304 1.00 73.75 86 ASP A C 1
ATOM 652 O O . ASP A 1 86 ? -6.292 12.866 -3.759 1.00 73.75 86 ASP A O 1
ATOM 656 N N . ALA A 1 87 ? -5.081 13.856 -2.152 1.00 71.19 87 ALA A N 1
ATOM 657 C CA . ALA A 1 87 ? -6.199 14.234 -1.280 1.00 71.19 87 ALA A CA 1
ATOM 658 C C . ALA A 1 87 ? -6.988 13.065 -0.652 1.00 71.19 87 ALA A C 1
ATOM 660 O O . ALA A 1 87 ? -8.044 13.298 -0.054 1.00 71.19 87 ALA A O 1
ATOM 661 N N . SER A 1 88 ? -6.482 11.832 -0.744 1.00 77.88 88 SER A N 1
ATOM 662 C CA . SER A 1 88 ? -7.059 10.681 -0.053 1.00 77.88 88 SER A CA 1
ATOM 663 C C . SER A 1 88 ? -6.415 10.395 1.310 1.00 77.88 88 SER A C 1
ATOM 665 O O . SER A 1 88 ? -5.261 10.737 1.568 1.00 77.88 88 SER A O 1
ATOM 667 N N . CYS A 1 89 ? -7.164 9.730 2.189 1.00 81.06 89 CYS A N 1
ATOM 668 C CA . CYS A 1 89 ? -6.710 9.268 3.498 1.00 81.06 89 CYS A CA 1
ATOM 669 C C . CYS A 1 89 ? -5.662 8.152 3.442 1.00 81.06 89 CYS A C 1
ATOM 671 O O . CYS A 1 89 ? -5.161 7.820 4.502 1.00 81.06 89 CYS A O 1
ATOM 673 N N . TYR A 1 90 ? -5.340 7.594 2.268 1.00 86.88 90 TYR A N 1
ATOM 674 C CA . TYR A 1 90 ? -4.290 6.587 2.066 1.00 86.88 90 TYR A CA 1
ATOM 675 C C . TYR A 1 90 ? -3.271 7.014 1.011 1.00 86.88 90 TYR A C 1
ATOM 677 O O . TYR A 1 90 ? -2.752 6.186 0.277 1.00 86.88 90 TYR A O 1
ATOM 685 N N . HIS A 1 91 ? -2.984 8.312 0.918 1.00 89.12 91 HIS A N 1
ATOM 686 C CA . HIS A 1 91 ? -2.029 8.814 -0.066 1.00 89.12 91 HIS A CA 1
ATOM 687 C C . HIS A 1 91 ? -0.570 8.757 0.417 1.00 89.12 91 HIS A C 1
ATOM 689 O O . HIS A 1 91 ? 0.330 8.397 -0.341 1.00 89.12 91 HIS A O 1
ATOM 695 N N . THR A 1 92 ? -0.310 9.136 1.674 1.00 93.25 92 THR A N 1
ATOM 696 C CA . THR A 1 92 ? 1.064 9.212 2.197 1.00 93.25 92 THR A CA 1
ATOM 697 C C . THR A 1 92 ? 1.554 7.856 2.718 1.00 93.25 92 THR A C 1
ATOM 699 O O . THR A 1 92 ? 0.740 7.048 3.170 1.00 93.25 92 THR A O 1
ATOM 702 N N . PRO A 1 93 ? 2.876 7.590 2.736 1.00 95.19 93 PRO A N 1
ATOM 703 C CA . PRO A 1 93 ? 3.417 6.369 3.335 1.00 95.19 93 PRO A CA 1
ATOM 704 C C . PRO A 1 93 ? 2.970 6.154 4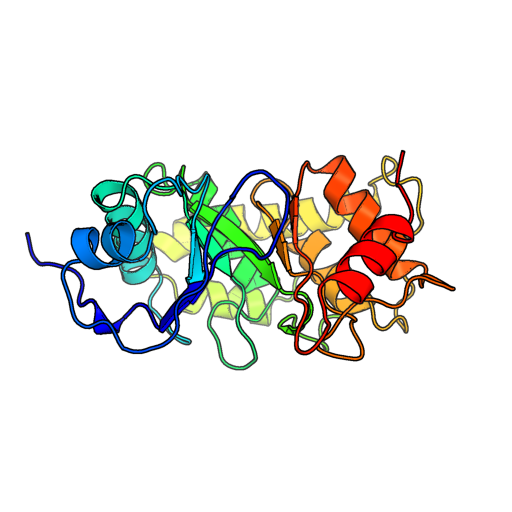.785 1.00 95.19 93 PRO A C 1
ATOM 706 O O . PRO A 1 93 ? 2.680 5.029 5.184 1.00 95.19 93 PRO A O 1
ATOM 709 N N . GLU A 1 94 ? 2.893 7.227 5.573 1.00 94.31 94 GLU A N 1
ATOM 710 C CA . GLU A 1 94 ? 2.421 7.196 6.955 1.00 94.31 94 GLU A CA 1
ATOM 711 C C . GLU A 1 94 ? 0.937 6.818 7.044 1.00 94.31 94 GLU A C 1
ATOM 713 O O . GLU A 1 94 ? 0.567 5.987 7.869 1.00 94.31 94 GLU A O 1
ATOM 718 N N . ASP A 1 95 ? 0.091 7.375 6.181 1.00 91.69 95 ASP A N 1
ATOM 719 C CA . ASP A 1 95 ? -1.327 7.017 6.122 1.00 91.69 95 ASP A CA 1
ATOM 720 C C . ASP A 1 95 ? -1.527 5.533 5.759 1.00 91.69 95 ASP A C 1
ATOM 722 O O . ASP A 1 95 ? -2.306 4.824 6.400 1.00 91.69 95 ASP A O 1
ATOM 726 N N . ILE A 1 96 ? -0.785 5.037 4.767 1.00 94.06 96 ILE A N 1
ATOM 727 C CA . ILE A 1 96 ? -0.829 3.630 4.346 1.00 94.06 96 ILE A CA 1
ATOM 728 C C . ILE A 1 96 ? -0.353 2.715 5.486 1.00 94.06 96 ILE A C 1
ATOM 730 O O . ILE A 1 96 ? -0.997 1.719 5.824 1.00 94.06 96 ILE A O 1
ATOM 734 N N . ALA A 1 97 ? 0.749 3.082 6.143 1.00 94.25 97 ALA A N 1
ATOM 735 C CA . ALA A 1 97 ? 1.292 2.344 7.278 1.00 94.25 97 ALA A CA 1
ATOM 736 C C . ALA A 1 97 ? 0.332 2.305 8.478 1.00 94.25 97 ALA A C 1
ATOM 738 O O . ALA A 1 97 ? 0.363 1.348 9.256 1.00 94.25 97 ALA A O 1
ATOM 739 N N . ALA A 1 98 ? -0.532 3.313 8.639 1.00 92.38 98 ALA A N 1
ATOM 740 C CA . ALA A 1 98 ? -1.540 3.325 9.693 1.00 92.38 98 ALA A CA 1
ATOM 741 C C . ALA A 1 98 ? -2.526 2.160 9.536 1.00 92.38 98 ALA A C 1
ATOM 743 O O . ALA A 1 98 ? -2.870 1.521 10.531 1.00 92.38 98 ALA A O 1
ATOM 744 N N . LEU A 1 99 ? -2.923 1.819 8.303 1.00 91.19 99 LEU A N 1
ATOM 745 C CA . LEU A 1 99 ? -3.757 0.642 8.059 1.00 91.19 99 LEU A CA 1
ATOM 746 C C . LEU A 1 99 ? -3.017 -0.657 8.394 1.00 91.19 99 LEU A C 1
ATOM 748 O O . LEU A 1 99 ? -3.572 -1.482 9.113 1.00 91.19 99 LEU A O 1
ATOM 752 N N . ALA A 1 100 ? -1.761 -0.817 7.957 1.00 91.81 100 ALA A N 1
ATOM 753 C CA . ALA A 1 100 ? -0.942 -1.987 8.317 1.00 91.81 100 ALA A CA 1
ATOM 754 C C . ALA A 1 100 ? -0.849 -2.153 9.835 1.00 91.81 100 ALA A C 1
ATOM 756 O O . ALA A 1 100 ? -0.927 -3.260 10.370 1.00 91.81 100 ALA A O 1
ATOM 757 N N . PHE A 1 101 ? -0.661 -1.044 10.543 1.00 92.12 101 PHE A N 1
ATOM 758 C CA . PHE A 1 101 ? -0.590 -1.064 11.990 1.00 92.12 101 PHE A CA 1
ATOM 759 C C . PHE A 1 101 ? -1.927 -1.479 12.610 1.00 92.12 101 PHE A C 1
ATOM 761 O O . PHE A 1 101 ? -1.951 -2.383 13.443 1.00 92.12 101 PHE A O 1
ATOM 768 N N . LEU A 1 102 ? -3.038 -0.884 12.173 1.00 89.88 102 LEU A N 1
ATOM 769 C CA . LEU A 1 102 ? -4.377 -1.229 12.653 1.00 89.88 102 LEU A CA 1
ATOM 770 C C . LEU A 1 102 ? -4.738 -2.691 12.371 1.00 89.88 102 LEU A C 1
ATOM 772 O O . LEU A 1 102 ? -5.248 -3.353 13.272 1.00 89.88 102 LEU A O 1
ATOM 776 N N . ALA A 1 103 ? -4.416 -3.211 11.184 1.00 90.56 103 ALA A N 1
ATOM 777 C CA . ALA A 1 103 ? -4.643 -4.607 10.810 1.00 90.56 103 ALA A CA 1
ATOM 778 C C . ALA A 1 103 ? -3.952 -5.589 11.771 1.00 90.56 103 ALA A C 1
ATOM 780 O O . ALA A 1 103 ? -4.533 -6.596 12.165 1.00 90.56 103 ALA A O 1
ATOM 781 N N . LYS A 1 104 ? -2.751 -5.242 12.258 1.00 89.06 104 LYS A N 1
ATOM 782 C CA . LYS A 1 104 ? -2.043 -6.034 13.278 1.00 89.06 104 LYS A CA 1
ATOM 783 C C . LYS A 1 104 ? -2.614 -5.901 14.688 1.00 89.06 104 LYS A C 1
ATOM 785 O O . LYS A 1 104 ? -2.501 -6.836 15.477 1.00 89.06 104 LYS A O 1
ATOM 790 N N . GLN A 1 105 ? -3.112 -4.721 15.054 1.00 87.56 105 GLN A N 1
ATOM 791 C CA . GLN A 1 105 ? -3.531 -4.433 16.433 1.00 87.56 105 GLN A CA 1
ATOM 792 C C . GLN A 1 105 ? -4.997 -4.783 16.702 1.00 87.56 105 GLN A C 1
ATOM 794 O O . GLN A 1 105 ? -5.365 -5.032 17.850 1.00 87.56 105 GLN A O 1
ATOM 799 N N . VAL A 1 106 ? -5.842 -4.790 15.670 1.00 88.31 106 VAL A N 1
ATOM 800 C CA . VAL A 1 106 ? -7.286 -5.008 15.787 1.00 88.31 106 VAL A CA 1
ATOM 801 C C . VAL A 1 106 ? -7.624 -6.402 15.251 1.00 88.31 106 VAL A C 1
ATOM 803 O O . VAL A 1 106 ? -7.676 -6.578 14.040 1.00 88.31 106 VAL A O 1
ATOM 806 N N . PRO A 1 107 ? -7.945 -7.392 16.110 1.00 89.19 107 PRO A N 1
ATOM 807 C CA . PRO A 1 107 ? -8.158 -8.778 15.673 1.00 89.19 107 PRO A CA 1
ATOM 808 C C . PRO A 1 107 ? -9.248 -8.979 14.611 1.00 89.19 107 PRO A C 1
ATOM 810 O O . PRO A 1 107 ? -9.222 -9.956 13.874 1.00 89.19 107 PRO A O 1
ATOM 813 N N . ARG A 1 108 ? -10.226 -8.070 14.525 1.00 85.31 108 ARG A N 1
ATOM 814 C CA . ARG A 1 108 ? -11.279 -8.120 13.495 1.00 85.31 108 ARG A CA 1
ATOM 815 C C . ARG A 1 108 ? -10.784 -7.733 12.095 1.00 85.31 108 ARG A C 1
ATOM 817 O O . ARG A 1 108 ? -11.519 -7.887 11.131 1.00 85.31 108 ARG A O 1
ATOM 824 N N . LEU A 1 109 ? -9.555 -7.235 11.986 1.00 90.50 109 LEU A N 1
ATOM 825 C CA . LEU A 1 109 ? -8.901 -6.873 10.732 1.00 90.50 109 LEU A CA 1
ATOM 826 C C . LEU A 1 109 ? -7.834 -7.896 10.308 1.00 90.50 109 LEU A C 1
ATOM 828 O O . LEU A 1 109 ? -7.037 -7.592 9.433 1.00 90.50 109 LEU A O 1
ATOM 832 N N . ASN A 1 110 ? -7.812 -9.100 10.893 1.00 90.56 110 ASN A N 1
ATOM 833 C CA . ASN A 1 110 ? -6.822 -10.131 10.547 1.00 90.56 110 ASN A CA 1
ATOM 834 C C . ASN A 1 110 ? -6.829 -10.514 9.056 1.00 90.56 110 ASN A C 1
ATOM 836 O O . ASN A 1 110 ? -5.792 -10.901 8.529 1.00 90.56 110 ASN A O 1
ATOM 840 N N . ASP A 1 111 ? -7.984 -10.398 8.397 1.00 90.56 111 ASP A N 1
ATOM 841 C CA . ASP A 1 111 ? -8.155 -10.678 6.967 1.00 90.56 111 ASP A CA 1
ATOM 842 C C . ASP A 1 111 ? -8.059 -9.403 6.109 1.00 90.56 111 ASP A C 1
ATOM 844 O O . ASP A 1 111 ? -8.501 -9.380 4.962 1.00 90.56 111 ASP A O 1
ATOM 848 N N . VAL A 1 112 ? -7.524 -8.311 6.662 1.00 91.25 112 VAL A N 1
ATOM 849 C CA . VAL A 1 112 ? -7.295 -7.051 5.953 1.00 91.25 112 VAL A CA 1
ATOM 850 C C . VAL A 1 112 ? -5.800 -6.843 5.771 1.00 91.25 112 VAL A C 1
ATOM 852 O O . VAL A 1 112 ? -5.018 -6.895 6.714 1.00 91.25 112 VAL A O 1
ATOM 855 N N . SER A 1 113 ? -5.420 -6.550 4.539 1.00 93.81 113 SER A N 1
ATOM 856 C CA . SER A 1 113 ? -4.052 -6.315 4.102 1.00 93.81 113 SER A CA 1
ATOM 857 C C . SER A 1 113 ? -3.981 -5.072 3.218 1.00 93.81 113 SER A C 1
ATOM 859 O O . SER A 1 113 ? -5.000 -4.438 2.925 1.00 93.81 113 SER A O 1
ATOM 861 N N . ILE A 1 114 ? -2.773 -4.704 2.804 1.00 94.12 114 ILE A N 1
ATOM 862 C CA . ILE A 1 114 ? -2.524 -3.560 1.929 1.00 94.12 114 ILE A CA 1
ATOM 863 C C . ILE A 1 114 ? -2.231 -4.038 0.514 1.00 94.12 114 ILE A C 1
ATOM 865 O O . ILE A 1 114 ? -1.450 -4.972 0.314 1.00 94.12 114 ILE A O 1
ATOM 869 N N . LEU A 1 115 ? -2.791 -3.327 -0.458 1.00 91.31 115 LEU A N 1
ATOM 870 C CA . LEU A 1 115 ? -2.303 -3.316 -1.826 1.00 91.31 115 LEU A CA 1
ATOM 871 C C . LEU A 1 115 ? -1.609 -1.977 -2.098 1.00 91.31 115 LEU A C 1
ATOM 873 O O . LEU A 1 115 ? -2.181 -0.922 -1.829 1.00 91.31 115 LEU A O 1
ATOM 877 N N . ILE A 1 116 ? -0.374 -2.009 -2.607 1.00 91.81 116 ILE A N 1
ATOM 878 C CA . ILE A 1 116 ? 0.324 -0.790 -3.037 1.00 91.81 116 ILE A CA 1
ATOM 879 C C . ILE A 1 116 ? 0.238 -0.651 -4.551 1.00 91.81 116 ILE A C 1
ATOM 881 O O . ILE A 1 116 ? 0.906 -1.386 -5.269 1.00 91.81 116 ILE A O 1
ATOM 885 N N . ASP A 1 117 ? -0.515 0.320 -5.034 1.00 89.50 117 ASP A N 1
ATOM 886 C CA . ASP A 1 117 ? -0.413 0.810 -6.397 1.00 89.50 117 ASP A CA 1
ATOM 887 C C . ASP A 1 117 ? 0.687 1.867 -6.510 1.00 89.50 117 ASP A C 1
ATOM 889 O O . ASP A 1 117 ? 0.635 2.949 -5.902 1.00 89.50 117 ASP A O 1
ATOM 893 N N . THR A 1 118 ? 1.712 1.525 -7.295 1.00 88.38 118 THR A N 1
ATOM 894 C CA . THR A 1 118 ? 2.886 2.367 -7.513 1.00 88.38 118 THR A CA 1
ATOM 895 C C . THR A 1 118 ? 2.585 3.624 -8.324 1.00 88.38 118 THR A C 1
ATOM 897 O O . THR A 1 118 ? 3.367 4.569 -8.227 1.00 88.38 118 THR A O 1
ATOM 900 N N . ALA A 1 119 ? 1.471 3.692 -9.058 1.00 86.00 119 ALA A N 1
ATOM 901 C CA . ALA A 1 119 ? 1.040 4.905 -9.757 1.00 86.00 119 ALA A CA 1
ATOM 902 C C . ALA A 1 119 ? 0.469 5.961 -8.794 1.00 86.00 119 ALA A C 1
ATOM 904 O O . ALA A 1 119 ? 0.566 7.167 -9.034 1.00 86.00 119 ALA A O 1
ATOM 905 N N . HIS A 1 120 ? -0.089 5.519 -7.665 1.00 88.44 120 HIS A N 1
ATOM 906 C CA . HIS A 1 120 ? -0.771 6.376 -6.693 1.00 88.44 120 HIS A CA 1
ATOM 907 C C . HIS A 1 120 ? 0.104 6.826 -5.516 1.00 88.44 120 HIS A C 1
ATOM 909 O O . HIS A 1 120 ? -0.376 7.542 -4.627 1.00 88.44 120 HIS A O 1
ATOM 915 N N . VAL A 1 121 ? 1.381 6.430 -5.480 1.00 91.56 121 VAL A N 1
ATOM 916 C CA . VAL A 1 121 ? 2.296 6.848 -4.410 1.00 91.56 121 VAL A CA 1
ATOM 917 C C . VAL A 1 121 ? 2.576 8.349 -4.473 1.00 91.56 121 VAL A C 1
ATOM 919 O O . VAL A 1 121 ? 2.641 8.969 -5.534 1.00 91.56 121 VAL A O 1
ATOM 922 N N . ALA A 1 122 ? 2.790 8.949 -3.308 1.00 90.94 122 ALA A N 1
ATOM 923 C CA . ALA A 1 122 ? 3.121 10.361 -3.182 1.00 90.94 122 ALA A CA 1
ATOM 924 C C . ALA A 1 122 ? 4.510 10.675 -3.784 1.00 90.94 122 ALA A C 1
ATOM 926 O O . ALA A 1 122 ? 5.550 10.441 -3.163 1.00 90.94 122 ALA A O 1
ATOM 927 N N . MET A 1 123 ? 4.545 11.202 -5.012 1.00 88.19 123 MET A N 1
ATOM 928 C CA . MET A 1 123 ? 5.773 11.370 -5.810 1.00 88.19 123 MET A CA 1
ATOM 929 C C . MET A 1 123 ? 6.799 12.347 -5.215 1.00 88.19 123 MET A C 1
ATOM 931 O O . MET A 1 123 ? 7.994 12.297 -5.536 1.00 88.19 123 MET A O 1
ATOM 935 N N . GLU A 1 124 ? 6.368 13.239 -4.329 1.00 88.88 124 GLU A N 1
ATOM 936 C CA . GLU A 1 124 ? 7.228 14.137 -3.563 1.00 88.88 124 GLU A CA 1
ATOM 937 C C . GLU A 1 124 ? 7.940 13.437 -2.392 1.00 88.88 124 GLU A C 1
ATOM 939 O O . GLU A 1 124 ? 8.960 13.930 -1.897 1.00 88.88 124 GLU A O 1
ATOM 944 N N . ARG A 1 125 ? 7.453 12.267 -1.957 1.00 90.06 125 ARG A N 1
ATOM 945 C CA . ARG A 1 125 ? 7.976 11.514 -0.807 1.00 90.06 125 ARG A CA 1
ATOM 946 C C . ARG A 1 125 ? 9.209 10.694 -1.185 1.00 90.06 125 ARG A C 1
ATOM 948 O O . ARG A 1 125 ? 9.171 9.478 -1.286 1.00 90.06 125 ARG A O 1
ATOM 955 N N . ARG A 1 126 ? 10.346 11.372 -1.367 1.00 91.19 126 ARG A N 1
ATOM 956 C CA . ARG A 1 126 ? 11.635 10.740 -1.735 1.00 91.19 126 ARG A CA 1
ATOM 957 C C . ARG A 1 126 ? 12.541 10.397 -0.550 1.00 91.19 126 ARG A C 1
ATOM 959 O O . ARG A 1 126 ? 13.427 9.543 -0.659 1.00 91.19 126 ARG A O 1
ATOM 966 N N . ALA A 1 127 ? 12.368 11.098 0.568 1.00 89.94 127 ALA A N 1
ATOM 967 C CA . ALA A 1 127 ? 13.216 10.945 1.742 1.00 89.94 127 ALA A CA 1
ATOM 968 C C . ALA A 1 127 ? 12.831 9.692 2.536 1.00 89.94 127 ALA A C 1
ATOM 970 O O . ALA A 1 127 ? 11.660 9.466 2.826 1.00 89.94 127 ALA A O 1
ATOM 971 N N . LEU A 1 128 ? 13.832 8.909 2.951 1.00 91.06 128 LEU A N 1
ATOM 972 C CA . LEU A 1 128 ? 13.614 7.753 3.822 1.00 91.06 128 LEU A CA 1
ATOM 973 C C . LEU A 1 128 ? 13.621 8.176 5.297 1.00 91.06 128 LEU A C 1
ATOM 975 O O . LEU A 1 128 ? 14.568 7.913 6.055 1.00 91.06 128 LEU A O 1
ATOM 979 N N . THR A 1 129 ? 12.572 8.900 5.670 1.00 92.25 129 THR A N 1
ATOM 980 C CA . THR A 1 129 ? 12.338 9.437 7.012 1.00 92.25 129 THR A CA 1
ATOM 981 C C . THR A 1 129 ? 10.844 9.587 7.259 1.00 92.25 129 THR A C 1
ATOM 983 O O . THR A 1 129 ? 10.123 10.017 6.363 1.00 92.25 129 THR A O 1
ATOM 986 N N . VAL A 1 130 ? 10.413 9.335 8.494 1.00 91.06 130 VAL A N 1
ATOM 987 C CA . VAL A 1 130 ? 9.042 9.629 8.930 1.00 91.06 130 VAL A CA 1
ATOM 988 C C . VAL A 1 130 ? 8.796 11.134 8.880 1.00 91.06 130 VAL A C 1
ATOM 990 O O . VAL A 1 130 ? 9.590 11.909 9.423 1.00 91.06 130 VAL A O 1
ATOM 993 N N . ASP A 1 131 ? 7.705 11.550 8.249 1.00 93.00 131 ASP A N 1
ATOM 994 C CA . ASP A 1 131 ? 7.253 12.936 8.259 1.00 93.00 131 ASP A CA 1
ATOM 995 C C . ASP A 1 131 ? 6.310 13.189 9.424 1.00 93.00 131 ASP A C 1
ATOM 997 O O . ASP A 1 131 ? 5.213 12.640 9.505 1.00 93.00 131 ASP A O 1
ATOM 1001 N N . ASN A 1 132 ? 6.749 14.058 10.333 1.00 91.19 132 ASN A N 1
ATOM 1002 C CA . ASN A 1 132 ? 5.987 14.381 11.531 1.00 91.19 132 ASN A CA 1
ATOM 1003 C C . ASN A 1 132 ? 4.631 15.024 11.209 1.00 91.19 132 ASN A C 1
ATOM 1005 O O . ASN A 1 132 ? 3.687 14.789 11.950 1.00 91.19 132 ASN A O 1
ATOM 1009 N N . ARG A 1 133 ? 4.501 15.785 10.113 1.00 90.94 133 ARG A N 1
ATOM 1010 C CA . ARG A 1 133 ? 3.216 16.397 9.734 1.00 90.94 133 ARG A CA 1
ATOM 1011 C C . ARG A 1 133 ? 2.241 15.359 9.194 1.00 90.94 133 ARG A C 1
ATOM 1013 O O . ARG A 1 133 ? 1.058 15.411 9.521 1.00 90.94 133 ARG A O 1
ATOM 1020 N N . ALA A 1 134 ? 2.730 14.421 8.381 1.00 90.12 134 ALA A N 1
ATOM 1021 C CA . ALA A 1 134 ? 1.916 13.308 7.892 1.00 90.12 134 ALA A CA 1
ATOM 1022 C C . ALA A 1 134 ? 1.477 12.413 9.062 1.00 90.12 134 ALA A C 1
ATOM 1024 O O . ALA A 1 134 ? 0.300 12.090 9.193 1.00 90.12 134 ALA A O 1
ATOM 1025 N N . PHE A 1 135 ? 2.397 12.116 9.982 1.00 91.38 135 PHE A N 1
ATOM 1026 C CA . PHE A 1 135 ? 2.103 11.399 11.220 1.00 91.38 135 PHE A CA 1
ATOM 1027 C C . PHE A 1 135 ? 1.056 12.114 12.094 1.00 91.38 135 PHE A C 1
ATOM 1029 O O . PHE A 1 135 ? 0.096 11.487 12.537 1.00 91.38 135 PHE A O 1
ATOM 1036 N N . GLU A 1 136 ? 1.191 13.423 12.319 1.00 90.50 136 GLU A N 1
ATOM 1037 C CA . GLU A 1 136 ? 0.194 14.215 13.054 1.00 90.50 136 GLU A CA 1
ATOM 1038 C C . GLU A 1 136 ? -1.174 14.170 12.357 1.00 90.50 136 GLU A C 1
ATOM 1040 O O . GLU A 1 136 ? -2.187 13.939 13.013 1.00 90.50 136 GLU A O 1
ATOM 1045 N N . SER A 1 137 ? -1.199 14.270 11.024 1.00 88.81 137 SER A N 1
ATOM 1046 C CA . SER A 1 137 ? -2.433 14.170 10.230 1.00 88.81 137 SER A CA 1
ATOM 1047 C C . SER A 1 137 ? -3.108 12.800 10.372 1.00 88.81 137 SER A C 1
ATOM 1049 O O . SER A 1 137 ? -4.336 12.713 10.412 1.00 88.81 137 SER A O 1
ATOM 1051 N N . VAL A 1 138 ? -2.338 11.709 10.473 1.00 89.19 138 VAL A N 1
ATOM 1052 C CA . VAL A 1 138 ? -2.878 10.377 10.803 1.00 89.19 138 VAL A CA 1
ATOM 1053 C C . VAL A 1 138 ? -3.559 10.426 12.169 1.00 89.19 138 VAL A C 1
ATOM 1055 O O . VAL A 1 138 ? -4.727 10.066 12.292 1.00 89.19 138 VAL A O 1
ATOM 1058 N N . LEU A 1 139 ? -2.869 10.919 13.195 1.00 89.44 139 LEU A N 1
ATOM 1059 C CA . LEU A 1 139 ? -3.414 10.966 14.551 1.00 89.44 139 LEU A CA 1
ATOM 1060 C C . LEU A 1 139 ? -4.666 11.844 14.667 1.00 89.44 139 LEU A C 1
ATOM 1062 O O . LEU A 1 139 ? -5.573 11.518 15.435 1.00 89.44 139 LEU A O 1
ATOM 1066 N N . GLU A 1 140 ? -4.748 12.939 13.914 1.00 88.69 140 GLU A N 1
ATOM 1067 C CA . GLU A 1 140 ? -5.907 13.838 13.907 1.00 88.69 140 GLU A CA 1
ATOM 1068 C C . GLU A 1 140 ? -7.197 13.161 13.425 1.00 88.69 140 GLU A C 1
ATOM 1070 O O . GLU A 1 140 ? -8.275 13.502 13.912 1.00 88.69 140 GLU A O 1
ATOM 1075 N N . ARG A 1 141 ? -7.094 12.170 12.531 1.00 84.75 141 ARG A N 1
ATOM 1076 C CA . ARG A 1 141 ? -8.239 11.391 12.017 1.00 84.75 141 ARG A CA 1
ATOM 1077 C C . ARG A 1 141 ? -8.698 10.282 12.963 1.00 84.75 141 ARG A C 1
ATOM 1079 O O . ARG A 1 141 ? -9.736 9.666 12.726 1.00 84.75 141 ARG A O 1
ATOM 1086 N N . ALA A 1 142 ? -7.909 9.986 13.992 1.00 84.06 142 ALA A N 1
ATOM 1087 C CA . ALA A 1 142 ? -8.267 9.036 15.031 1.00 84.06 142 ALA A CA 1
ATOM 1088 C C . ALA A 1 142 ? -9.058 9.750 16.135 1.00 84.06 142 ALA A C 1
ATOM 1090 O O . ALA A 1 142 ? -8.750 10.896 16.487 1.00 84.06 142 ALA A O 1
ATOM 1091 N N . ASP A 1 143 ? -10.046 9.060 16.714 1.00 83.75 143 ASP A N 1
ATOM 1092 C CA . ASP A 1 143 ? -10.668 9.515 17.958 1.00 83.75 143 ASP A CA 1
ATOM 1093 C C . ASP A 1 143 ? -9.631 9.571 19.099 1.00 83.75 143 ASP A C 1
ATOM 1095 O O . ASP A 1 143 ? -8.552 8.987 18.995 1.00 83.75 143 ASP A O 1
ATOM 1099 N N . GLU A 1 144 ? -9.924 10.299 20.182 1.00 84.56 144 GLU A N 1
ATOM 1100 C CA . GLU A 1 144 ? -8.964 10.508 21.283 1.00 84.56 144 GLU A CA 1
ATOM 1101 C C . GLU A 1 144 ? -8.438 9.190 21.867 1.00 84.56 144 GLU A C 1
ATOM 1103 O O . GLU A 1 144 ? -7.245 9.052 22.127 1.00 84.56 144 GLU A O 1
ATOM 1108 N N . GLN A 1 145 ? -9.314 8.193 22.010 1.00 79.06 145 GLN A N 1
ATOM 1109 C CA . GLN A 1 145 ? -8.953 6.899 22.575 1.00 79.06 145 GLN A CA 1
ATOM 1110 C C . GLN A 1 145 ? -7.995 6.136 21.654 1.00 79.06 145 GLN A C 1
ATOM 1112 O O . GLN A 1 145 ? -7.000 5.581 22.122 1.00 79.06 145 GLN A O 1
ATOM 1117 N N . LEU A 1 146 ? -8.290 6.103 20.354 1.00 76.31 146 LEU A N 1
ATOM 1118 C CA . LEU A 1 146 ? -7.446 5.456 19.361 1.00 76.31 146 LEU A CA 1
ATOM 1119 C C . LEU A 1 146 ? -6.122 6.216 19.222 1.00 76.31 146 LEU A C 1
ATOM 1121 O O . LEU A 1 146 ? -5.062 5.603 19.238 1.00 76.31 146 LEU A O 1
ATOM 1125 N N . ARG A 1 147 ? -6.148 7.548 19.184 1.00 86.00 147 ARG A N 1
ATOM 1126 C CA . ARG A 1 147 ? -4.943 8.385 19.127 1.00 86.00 147 ARG A CA 1
ATOM 1127 C C . ARG A 1 147 ? -3.961 8.061 20.249 1.00 86.00 147 ARG A C 1
ATOM 1129 O O . ARG A 1 147 ? -2.785 7.835 19.966 1.00 86.00 147 ARG A O 1
ATOM 1136 N N . ASP A 1 148 ? -4.437 8.010 21.490 1.00 81.38 148 ASP A N 1
ATOM 1137 C CA . ASP A 1 148 ? -3.593 7.725 22.653 1.00 81.38 148 ASP A CA 1
ATOM 1138 C C . ASP A 1 148 ? -2.971 6.326 22.563 1.00 81.38 148 ASP A C 1
ATOM 1140 O O . ASP A 1 148 ? -1.784 6.154 22.842 1.00 81.38 148 ASP A O 1
ATOM 1144 N N . GLN A 1 149 ? -3.744 5.341 22.098 1.00 72.06 149 GLN A N 1
ATOM 1145 C CA . GLN A 1 149 ? -3.280 3.963 21.915 1.00 72.06 149 GLN A CA 1
ATOM 1146 C C . GLN A 1 149 ? -2.263 3.816 20.780 1.00 72.06 149 GLN A C 1
ATOM 1148 O O . GLN A 1 149 ? -1.330 3.019 20.895 1.00 72.06 149 GLN A O 1
ATOM 1153 N N . LEU A 1 150 ? -2.435 4.557 19.682 1.00 75.62 150 LEU A N 1
ATOM 1154 C CA . LEU A 1 150 ? -1.570 4.437 18.513 1.00 75.62 150 LEU A CA 1
ATOM 1155 C C . LEU A 1 150 ? -0.294 5.278 18.643 1.00 75.62 150 LEU A C 1
ATOM 1157 O O . LEU A 1 150 ? 0.737 4.852 18.141 1.00 75.62 150 LEU A O 1
ATOM 1161 N N . SER A 1 151 ? -0.333 6.445 19.294 1.00 81.62 151 SER A N 1
ATOM 1162 C CA . SER A 1 151 ? 0.695 7.496 19.170 1.00 81.62 151 SER A CA 1
ATOM 1163 C C . SER A 1 151 ? 2.152 7.014 19.284 1.00 81.62 151 SER A C 1
ATOM 1165 O O . SER A 1 151 ? 2.918 7.160 18.332 1.00 81.62 151 SER A O 1
ATOM 1167 N N . GLU A 1 152 ? 2.549 6.403 20.401 1.00 88.00 152 GLU A N 1
ATOM 1168 C CA . GLU A 1 152 ? 3.935 5.953 20.599 1.00 88.00 152 GLU A CA 1
ATOM 1169 C C . GLU A 1 152 ? 4.263 4.691 19.792 1.00 88.00 152 GLU A C 1
ATOM 1171 O O . GLU A 1 152 ? 5.293 4.629 19.119 1.00 88.00 152 GLU A O 1
ATOM 1176 N N . ALA A 1 153 ? 3.383 3.688 19.831 1.00 90.88 153 ALA A N 1
ATOM 1177 C CA . ALA A 1 153 ? 3.622 2.391 19.202 1.00 90.88 153 ALA A CA 1
ATOM 1178 C C . ALA A 1 153 ? 3.668 2.489 17.670 1.00 90.88 153 ALA A C 1
ATOM 1180 O O . ALA A 1 153 ? 4.535 1.889 17.033 1.00 90.88 153 ALA A O 1
ATOM 1181 N N . PHE A 1 154 ? 2.784 3.295 17.082 1.00 92.56 154 PHE A N 1
ATOM 1182 C CA . PHE A 1 154 ? 2.770 3.562 15.652 1.00 92.56 154 PHE A CA 1
ATOM 1183 C C . PHE A 1 154 ? 4.007 4.353 15.226 1.00 92.56 154 PHE A C 1
ATOM 1185 O O . PHE A 1 154 ? 4.680 3.978 14.267 1.00 92.56 154 PHE A O 1
ATOM 1192 N N . GLN A 1 155 ? 4.375 5.405 15.968 1.00 91.88 155 GLN A N 1
ATOM 1193 C CA . GLN A 1 155 ? 5.584 6.166 15.650 1.00 91.88 155 GLN A CA 1
ATOM 1194 C C . GLN A 1 155 ? 6.841 5.292 15.728 1.00 91.88 155 GLN A C 1
ATOM 1196 O O . GLN A 1 155 ? 7.749 5.433 14.903 1.00 91.88 155 GLN A O 1
ATOM 1201 N N . GLN A 1 156 ? 6.894 4.389 16.706 1.00 93.62 156 GLN A N 1
ATOM 1202 C CA . GLN A 1 156 ? 7.988 3.442 16.853 1.00 93.62 156 GLN A CA 1
ATOM 1203 C C . GLN A 1 156 ? 8.028 2.445 15.686 1.00 93.62 156 GLN A C 1
ATOM 1205 O O . GLN A 1 156 ? 9.096 2.282 15.100 1.00 93.62 156 GLN A O 1
ATOM 1210 N N . LEU A 1 157 ? 6.882 1.885 15.269 1.00 94.31 157 LEU A N 1
ATOM 1211 C CA . LEU A 1 157 ? 6.783 1.019 14.085 1.00 94.31 157 LEU A CA 1
ATOM 1212 C C . LEU A 1 157 ? 7.376 1.694 12.841 1.00 94.31 157 LEU A C 1
ATOM 1214 O O . LEU A 1 157 ? 8.236 1.115 12.182 1.00 94.31 157 LEU A O 1
ATOM 1218 N N . LEU A 1 158 ? 6.960 2.928 12.536 1.00 94.81 158 LEU A N 1
ATOM 1219 C CA . LEU A 1 158 ? 7.445 3.656 1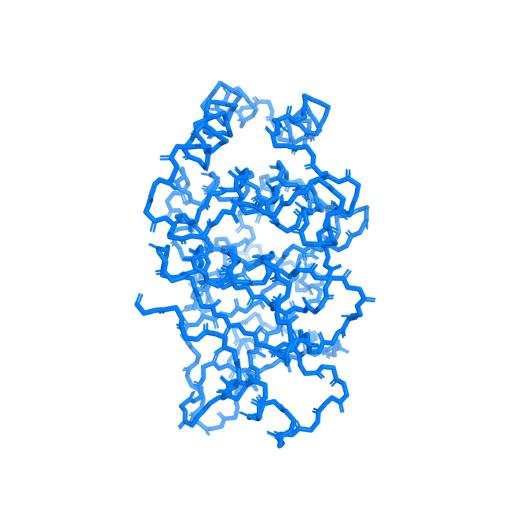1.357 1.00 94.81 158 LEU A CA 1
ATOM 1220 C C . LEU A 1 158 ? 8.970 3.839 11.386 1.00 94.81 158 LEU A C 1
ATOM 1222 O O . LEU A 1 158 ? 9.657 3.682 10.374 1.00 94.81 158 LEU A O 1
ATOM 1226 N N . ARG A 1 159 ? 9.522 4.170 12.560 1.00 93.50 159 ARG A N 1
ATOM 1227 C CA . ARG A 1 159 ? 10.970 4.345 12.746 1.00 93.50 159 ARG A CA 1
ATOM 1228 C C . ARG A 1 159 ? 11.724 3.028 12.621 1.00 93.50 159 ARG A C 1
ATOM 1230 O O . ARG A 1 159 ? 12.818 3.022 12.053 1.00 93.50 159 ARG A O 1
ATOM 1237 N N . ASP A 1 160 ? 11.155 1.946 13.134 1.00 94.25 160 ASP A N 1
ATOM 1238 C CA . ASP A 1 160 ? 11.743 0.615 13.052 1.00 94.25 160 ASP A CA 1
ATOM 1239 C C . ASP A 1 160 ? 11.747 0.100 11.613 1.00 94.25 160 ASP A C 1
ATOM 1241 O O . ASP A 1 160 ? 12.797 -0.347 11.159 1.00 94.25 160 ASP A O 1
ATOM 1245 N N . ASN A 1 161 ? 10.663 0.289 10.857 1.00 94.44 161 ASN A N 1
ATOM 1246 C CA . ASN A 1 161 ? 10.603 -0.030 9.428 1.00 94.44 161 ASN A CA 1
ATOM 1247 C C . ASN A 1 161 ? 11.681 0.730 8.631 1.00 94.44 161 ASN A C 1
ATOM 1249 O O . ASN A 1 161 ? 12.487 0.127 7.919 1.00 94.44 161 ASN A O 1
ATOM 1253 N N . VAL A 1 162 ? 11.789 2.050 8.837 1.00 92.44 162 VAL A N 1
ATOM 1254 C CA . VAL A 1 162 ? 12.833 2.885 8.211 1.00 92.44 162 VAL A CA 1
ATOM 1255 C C . VAL A 1 162 ? 14.239 2.405 8.577 1.00 92.44 162 VAL A C 1
ATOM 1257 O O . VAL A 1 162 ? 15.145 2.406 7.739 1.00 92.44 162 VAL A O 1
ATOM 1260 N N . LYS A 1 163 ? 14.460 2.029 9.839 1.00 91.06 163 LYS A N 1
ATOM 1261 C CA . LYS A 1 163 ? 15.754 1.522 10.307 1.00 91.06 163 LYS A CA 1
ATOM 1262 C C . LYS A 1 163 ? 16.062 0.153 9.708 1.00 91.06 163 LYS A C 1
ATOM 1264 O O . LYS A 1 163 ? 17.212 -0.075 9.339 1.00 91.06 163 LYS A O 1
ATOM 1269 N N . GLN A 1 164 ? 15.077 -0.733 9.624 1.00 87.75 164 GLN A N 1
ATOM 1270 C CA . GLN A 1 164 ? 15.223 -2.057 9.035 1.00 87.75 164 GLN A CA 1
ATOM 1271 C C . GLN A 1 164 ? 15.586 -1.938 7.558 1.00 87.75 164 GLN A C 1
ATOM 1273 O O . GLN A 1 164 ? 16.618 -2.463 7.173 1.00 87.75 164 GLN A O 1
ATOM 1278 N N . SER A 1 165 ? 14.857 -1.136 6.779 1.00 84.19 165 SER A N 1
ATOM 1279 C CA . SER A 1 165 ? 15.133 -0.932 5.349 1.00 84.19 165 SER A CA 1
ATOM 1280 C C . SER A 1 165 ? 16.550 -0.405 5.061 1.00 84.19 165 SER A C 1
ATOM 1282 O O . SER A 1 165 ? 17.153 -0.753 4.051 1.00 84.19 165 SER A O 1
ATOM 1284 N N . LYS A 1 166 ? 17.134 0.399 5.962 1.00 79.75 166 LYS A N 1
ATOM 1285 C CA . LYS A 1 166 ? 18.533 0.864 5.836 1.00 79.75 166 LYS A CA 1
ATOM 1286 C C . LYS A 1 166 ? 19.572 -0.228 6.087 1.00 79.75 166 LYS A C 1
ATOM 1288 O O . LYS A 1 166 ? 20.714 -0.067 5.670 1.00 79.75 166 LYS A O 1
ATOM 1293 N N . ASN A 1 167 ? 19.200 -1.266 6.828 1.00 72.88 167 ASN A N 1
ATOM 1294 C CA . ASN A 1 167 ? 20.074 -2.364 7.229 1.00 72.88 167 ASN A CA 1
ATOM 1295 C C . ASN A 1 167 ? 19.660 -3.691 6.585 1.00 72.88 167 ASN A C 1
ATOM 1297 O O . ASN A 1 167 ? 20.142 -4.733 7.020 1.00 72.88 167 ASN A O 1
ATOM 1301 N N . ASP A 1 168 ? 18.759 -3.650 5.604 1.00 69.06 168 ASP A N 1
ATOM 1302 C CA . ASP A 1 168 ? 18.231 -4.829 4.937 1.00 69.06 168 ASP A CA 1
ATOM 1303 C C . ASP A 1 168 ? 19.290 -5.372 3.975 1.00 69.06 168 ASP A C 1
ATOM 1305 O O . ASP A 1 168 ? 19.331 -5.045 2.790 1.00 69.06 168 ASP A O 1
ATOM 1309 N N . SER A 1 169 ? 20.241 -6.115 4.544 1.00 59.34 169 SER A N 1
ATOM 1310 C CA . SER A 1 169 ? 21.323 -6.776 3.815 1.00 59.34 169 SER A CA 1
ATOM 1311 C C . SER A 1 169 ? 20.839 -7.941 2.965 1.00 59.34 169 SER A C 1
ATOM 1313 O O . SER A 1 169 ? 21.630 -8.472 2.192 1.00 59.34 169 SER A O 1
ATOM 1315 N N . ASP A 1 170 ? 19.582 -8.347 3.139 1.00 65.81 170 ASP A N 1
ATOM 1316 C CA . ASP A 1 170 ? 18.994 -9.504 2.470 1.00 65.81 170 ASP A CA 1
ATOM 1317 C C . ASP A 1 170 ? 18.526 -9.143 1.051 1.00 65.81 170 ASP A C 1
ATOM 1319 O O . ASP A 1 170 ? 18.261 -10.018 0.230 1.00 65.81 170 ASP A O 1
ATOM 1323 N N . LEU A 1 171 ? 18.480 -7.846 0.729 1.00 69.50 171 LEU A N 1
ATOM 1324 C CA . LEU A 1 171 ? 18.301 -7.354 -0.627 1.00 69.50 171 LEU A CA 1
ATOM 1325 C C . LEU A 1 171 ? 19.680 -7.253 -1.293 1.00 69.50 171 LEU A C 1
ATOM 1327 O O . LEU A 1 171 ? 20.401 -6.274 -1.105 1.00 69.50 171 LEU A O 1
ATOM 1331 N N . ASP A 1 172 ? 20.026 -8.227 -2.140 1.00 72.19 172 ASP A N 1
ATOM 1332 C CA . ASP A 1 172 ? 21.246 -8.243 -2.978 1.00 72.19 172 ASP A CA 1
ATOM 1333 C C . ASP A 1 172 ? 21.290 -7.107 -4.039 1.00 72.19 172 ASP A C 1
ATOM 1335 O O . ASP A 1 172 ? 22.086 -7.119 -4.984 1.00 72.19 172 ASP A O 1
ATOM 1339 N N . VAL A 1 173 ? 20.433 -6.091 -3.897 1.00 78.94 173 VAL A N 1
ATOM 1340 C CA . VAL A 1 173 ? 20.282 -4.940 -4.784 1.00 78.94 173 VAL A CA 1
ATOM 1341 C C . VAL A 1 173 ? 20.321 -3.659 -3.954 1.00 78.94 173 VAL A C 1
ATOM 1343 O O . VAL A 1 173 ? 19.593 -3.499 -2.977 1.00 78.94 173 VAL A O 1
ATOM 1346 N N . ALA A 1 174 ? 21.161 -2.708 -4.364 1.00 83.56 174 ALA A N 1
ATOM 1347 C CA . ALA A 1 174 ? 21.248 -1.412 -3.700 1.00 83.56 174 ALA A CA 1
ATOM 1348 C C . ALA A 1 174 ? 19.937 -0.611 -3.848 1.00 83.56 174 ALA A C 1
ATOM 1350 O O . ALA A 1 174 ? 19.296 -0.671 -4.901 1.00 83.56 174 ALA A O 1
ATOM 1351 N N . PRO A 1 175 ? 19.543 0.181 -2.834 1.00 85.56 175 PRO A N 1
ATOM 1352 C CA . PRO A 1 175 ? 18.375 1.045 -2.945 1.00 85.56 175 PRO A CA 1
ATOM 1353 C C . PRO A 1 175 ? 18.559 2.086 -4.061 1.00 85.56 175 PRO A C 1
ATOM 1355 O O . PRO A 1 175 ? 19.677 2.575 -4.264 1.00 85.56 175 PRO A O 1
ATOM 1358 N N . PRO A 1 176 ? 17.477 2.487 -4.754 1.00 88.12 176 PRO A N 1
ATOM 1359 C CA . PRO A 1 176 ? 17.567 3.482 -5.813 1.00 88.12 176 PRO A CA 1
ATOM 1360 C C . PRO A 1 176 ? 18.052 4.835 -5.263 1.00 88.12 176 PRO A C 1
ATOM 1362 O O . PRO A 1 176 ? 17.649 5.227 -4.155 1.00 88.12 176 PRO A O 1
ATOM 1365 N N . PRO A 1 177 ? 18.872 5.579 -6.033 1.00 87.44 177 PRO A N 1
ATOM 1366 C CA . PRO A 1 177 ? 19.344 6.901 -5.630 1.00 87.44 177 PRO A CA 1
ATOM 1367 C C . PRO A 1 177 ? 18.186 7.912 -5.564 1.00 87.44 177 PRO A C 1
ATOM 1369 O O . PRO A 1 177 ? 17.093 7.657 -6.073 1.00 87.44 177 PRO A O 1
ATOM 1372 N N . GLU A 1 178 ? 18.396 9.061 -4.916 1.00 86.62 178 GLU A N 1
ATOM 1373 C CA . GLU A 1 178 ? 17.316 10.019 -4.610 1.00 86.62 178 GLU A CA 1
ATOM 1374 C C . GLU A 1 178 ? 16.641 10.609 -5.859 1.00 86.62 178 GLU A C 1
ATOM 1376 O O . GLU A 1 178 ? 15.438 10.892 -5.855 1.00 86.62 178 GLU A O 1
ATOM 1381 N N . GLU A 1 179 ? 17.397 10.765 -6.942 1.00 87.62 179 GLU A N 1
ATOM 1382 C CA . GLU A 1 179 ? 16.930 11.249 -8.240 1.00 87.62 179 GLU A CA 1
ATOM 1383 C C . GLU A 1 179 ? 16.106 10.217 -9.019 1.00 87.62 179 GLU A C 1
ATOM 1385 O O . GLU A 1 179 ? 15.361 10.596 -9.924 1.00 87.62 179 GLU A O 1
ATOM 1390 N N . SER A 1 180 ? 16.186 8.935 -8.652 1.00 89.38 180 SER A N 1
ATOM 1391 C CA . SER A 1 180 ? 15.484 7.861 -9.355 1.00 89.38 180 SER A CA 1
ATOM 1392 C C . SER A 1 180 ? 13.967 8.085 -9.353 1.00 89.38 180 SER A C 1
ATOM 1394 O O . SER A 1 180 ? 13.408 8.461 -8.316 1.00 89.38 180 SER A O 1
ATOM 1396 N N . PRO A 1 181 ? 13.264 7.819 -10.469 1.00 89.12 181 PRO A N 1
ATOM 1397 C CA . PRO A 1 181 ? 11.803 7.878 -10.495 1.00 89.12 181 PRO A CA 1
ATOM 1398 C C . PRO A 1 181 ? 11.164 6.832 -9.567 1.00 89.12 181 PRO A C 1
ATOM 1400 O O . PRO A 1 181 ? 10.079 7.061 -9.058 1.00 89.12 181 PRO A O 1
ATOM 1403 N N . TRP A 1 182 ? 11.874 5.746 -9.249 1.00 90.62 182 TRP A N 1
ATOM 1404 C CA . TRP A 1 182 ? 11.436 4.703 -8.312 1.00 90.62 182 TRP A CA 1
ATOM 1405 C C . TRP A 1 182 ? 11.596 5.080 -6.835 1.00 90.62 182 TRP A C 1
ATOM 1407 O O . TRP A 1 182 ? 11.186 4.333 -5.945 1.00 90.62 182 TRP A O 1
ATOM 1417 N N . ARG A 1 183 ? 12.224 6.223 -6.539 1.00 92.62 183 ARG A N 1
ATOM 1418 C CA . ARG A 1 183 ? 12.514 6.630 -5.163 1.00 92.62 183 ARG A CA 1
ATOM 1419 C C . ARG A 1 183 ? 11.260 6.776 -4.279 1.00 92.62 183 ARG A C 1
ATOM 1421 O O . ARG A 1 183 ? 11.342 6.359 -3.122 1.00 92.62 183 ARG A O 1
ATOM 1428 N N . PRO A 1 184 ? 10.125 7.315 -4.764 1.00 93.56 184 PRO A N 1
ATOM 1429 C CA . PRO A 1 184 ? 8.891 7.385 -3.979 1.00 93.56 184 PRO A CA 1
ATOM 1430 C C . PRO A 1 184 ? 8.317 6.012 -3.615 1.00 93.56 184 PRO A C 1
ATOM 1432 O O . PRO A 1 184 ? 7.915 5.796 -2.471 1.00 93.56 184 PRO A O 1
ATOM 1435 N N . VAL A 1 185 ? 8.358 5.053 -4.546 1.00 93.75 185 VAL A N 1
ATOM 1436 C CA . VAL A 1 185 ? 7.938 3.664 -4.293 1.00 93.75 185 VAL A CA 1
ATOM 1437 C C . VAL A 1 185 ? 8.827 3.030 -3.224 1.00 93.75 185 VAL A C 1
ATOM 1439 O O . VAL A 1 185 ? 8.324 2.485 -2.245 1.00 93.75 185 VAL A O 1
ATOM 1442 N N . PHE A 1 186 ? 10.150 3.188 -3.350 1.00 93.75 186 PHE A N 1
ATOM 1443 C CA . PHE A 1 186 ? 11.113 2.741 -2.340 1.00 93.75 186 PHE A CA 1
ATOM 1444 C C . PHE A 1 186 ? 10.795 3.303 -0.947 1.00 93.75 186 PHE A C 1
ATOM 1446 O O . PHE A 1 186 ? 10.718 2.547 0.020 1.00 93.75 186 PHE A O 1
ATOM 1453 N N . ALA A 1 187 ? 10.600 4.621 -0.832 1.00 94.69 187 ALA A N 1
ATOM 1454 C CA . ALA A 1 187 ? 10.319 5.256 0.453 1.00 94.69 187 ALA A CA 1
ATOM 1455 C C . ALA A 1 187 ? 8.992 4.761 1.045 1.00 94.69 187 ALA A C 1
ATOM 1457 O O . ALA A 1 187 ? 8.919 4.514 2.247 1.00 94.69 187 ALA A O 1
ATOM 1458 N N . THR A 1 188 ? 7.976 4.566 0.200 1.00 95.94 188 THR A N 1
ATOM 1459 C CA . THR A 1 188 ? 6.667 4.041 0.604 1.00 95.94 188 THR A CA 1
ATOM 1460 C C . THR A 1 188 ? 6.794 2.636 1.182 1.00 95.94 188 THR A C 1
ATOM 1462 O O . THR A 1 188 ? 6.454 2.429 2.345 1.00 95.94 188 THR A O 1
ATOM 1465 N N . LEU A 1 189 ? 7.365 1.694 0.425 1.00 95.00 189 LEU A N 1
ATOM 1466 C CA . LEU A 1 189 ? 7.552 0.307 0.868 1.00 95.00 189 LEU A CA 1
ATOM 1467 C C . LEU A 1 189 ? 8.380 0.230 2.157 1.00 95.00 189 LEU A C 1
ATOM 1469 O O . LEU A 1 189 ? 8.013 -0.466 3.101 1.00 95.00 189 LEU A O 1
ATOM 1473 N N . ALA A 1 190 ? 9.456 1.011 2.237 1.00 93.62 190 ALA A N 1
ATOM 1474 C CA . ALA A 1 190 ? 10.336 1.035 3.395 1.00 93.62 190 ALA A CA 1
ATOM 1475 C C . ALA A 1 190 ? 9.696 1.628 4.663 1.00 93.62 190 ALA A C 1
ATOM 1477 O O . ALA A 1 190 ? 10.067 1.228 5.765 1.00 93.62 190 ALA A O 1
ATOM 1478 N N . ILE A 1 191 ? 8.770 2.585 4.541 1.00 95.50 191 ILE A N 1
ATOM 1479 C CA . ILE A 1 191 ? 8.055 3.174 5.686 1.00 95.50 191 ILE A CA 1
ATOM 1480 C C . ILE A 1 191 ? 6.889 2.276 6.119 1.00 95.50 191 ILE A C 1
ATOM 1482 O O . ILE A 1 191 ? 6.702 2.059 7.319 1.00 95.50 191 ILE A O 1
ATOM 1486 N N . VAL A 1 192 ? 6.134 1.726 5.163 1.00 95.50 192 VAL A N 1
ATOM 1487 C CA . VAL A 1 192 ? 4.985 0.839 5.424 1.00 95.50 192 VAL A CA 1
ATOM 1488 C C . VAL A 1 192 ? 5.437 -0.493 6.026 1.00 95.50 192 VAL A C 1
ATOM 1490 O O . VAL A 1 192 ? 4.854 -0.954 7.011 1.00 95.50 192 VAL A O 1
ATOM 1493 N N . GLY A 1 193 ? 6.517 -1.068 5.492 1.00 93.12 193 GLY A N 1
ATOM 1494 C CA . GLY A 1 193 ? 7.042 -2.373 5.880 1.00 93.12 193 GLY A CA 1
ATOM 1495 C C . GLY A 1 193 ? 6.247 -3.539 5.276 1.00 93.12 193 GLY A C 1
ATOM 1496 O O . GLY A 1 193 ? 5.019 -3.550 5.287 1.00 93.12 193 GLY A O 1
ATOM 1497 N N . GLY A 1 194 ? 6.948 -4.567 4.791 1.00 89.75 194 GLY A N 1
ATOM 1498 C CA . GLY A 1 194 ? 6.362 -5.621 3.952 1.00 89.75 194 GLY A CA 1
ATOM 1499 C C . GLY A 1 194 ? 5.350 -6.541 4.637 1.00 89.75 194 GLY A C 1
ATOM 1500 O O . GLY A 1 194 ? 4.489 -7.103 3.983 1.00 89.75 194 GLY A O 1
ATOM 1501 N N . SER A 1 195 ? 5.382 -6.655 5.966 1.00 87.06 195 SER A N 1
ATOM 1502 C CA . SER A 1 195 ? 4.619 -7.667 6.727 1.00 87.06 195 SER A CA 1
ATOM 1503 C C . SER A 1 195 ? 3.083 -7.633 6.622 1.00 87.06 195 SER A C 1
ATOM 1505 O O . SER A 1 195 ? 2.432 -8.516 7.174 1.00 87.06 195 SER A O 1
ATOM 1507 N N . GLN A 1 196 ? 2.496 -6.584 6.045 1.00 91.38 196 GLN A N 1
ATOM 1508 C CA . GLN A 1 196 ? 1.042 -6.444 5.843 1.00 91.38 196 GLN A CA 1
ATOM 1509 C C . GLN A 1 196 ? 0.696 -6.073 4.399 1.00 91.38 196 GLN A C 1
ATOM 1511 O O . GLN A 1 196 ? -0.459 -5.779 4.101 1.00 91.38 196 GLN A O 1
ATOM 1516 N N . ILE A 1 197 ? 1.692 -6.052 3.513 1.00 93.38 197 ILE A N 1
ATOM 1517 C CA . ILE A 1 197 ? 1.482 -5.796 2.095 1.00 93.38 197 ILE A CA 1
ATOM 1518 C C . ILE A 1 197 ? 1.196 -7.148 1.451 1.00 93.38 197 ILE A C 1
ATOM 1520 O O . ILE A 1 197 ? 2.041 -8.034 1.469 1.00 93.38 197 ILE A O 1
ATOM 1524 N N . GLN A 1 198 ? -0.004 -7.311 0.911 1.00 90.44 198 GLN A N 1
ATOM 1525 C CA . GLN A 1 198 ? -0.413 -8.530 0.220 1.00 90.44 198 GLN A CA 1
ATOM 1526 C C . GLN A 1 198 ? 0.048 -8.526 -1.233 1.00 90.44 198 GLN A C 1
ATOM 1528 O O . GLN A 1 198 ? 0.445 -9.563 -1.770 1.00 90.44 198 GLN A O 1
ATOM 1533 N N . ALA A 1 199 ? -0.036 -7.364 -1.876 1.00 86.06 199 ALA A N 1
ATOM 1534 C CA . ALA A 1 199 ? 0.297 -7.213 -3.277 1.00 86.06 199 ALA A CA 1
ATOM 1535 C C . ALA A 1 199 ? 0.786 -5.800 -3.599 1.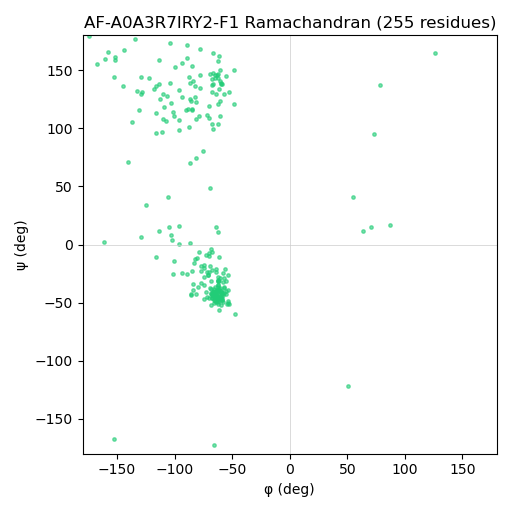00 86.06 199 ALA A C 1
ATOM 1537 O O . ALA A 1 199 ? 0.508 -4.843 -2.871 1.00 86.06 199 ALA A O 1
ATOM 1538 N N . ILE A 1 200 ? 1.468 -5.676 -4.733 1.00 83.94 200 ILE A N 1
ATOM 1539 C CA . ILE A 1 200 ? 1.685 -4.404 -5.409 1.00 83.94 200 ILE A CA 1
ATOM 1540 C C . ILE A 1 200 ? 1.034 -4.429 -6.795 1.00 83.94 200 ILE A C 1
ATOM 1542 O O . ILE A 1 200 ? 1.210 -5.399 -7.534 1.00 83.94 200 ILE A O 1
ATOM 1546 N N . HIS A 1 201 ? 0.299 -3.376 -7.150 1.00 86.31 201 HIS A N 1
ATOM 1547 C CA . HIS A 1 201 ? 0.029 -3.041 -8.547 1.00 86.31 201 HIS A CA 1
ATOM 1548 C C . HIS A 1 201 ? 1.262 -2.298 -9.063 1.00 86.31 201 HIS A C 1
ATOM 1550 O O . HIS A 1 201 ? 1.580 -1.195 -8.617 1.00 86.31 201 HIS A O 1
ATOM 1556 N N . LEU A 1 202 ? 2.026 -2.969 -9.921 1.00 80.00 202 LEU A N 1
ATOM 1557 C CA . LEU A 1 202 ? 3.313 -2.496 -10.401 1.00 80.00 202 LEU A CA 1
ATOM 1558 C C . LEU A 1 202 ? 3.148 -1.792 -11.748 1.00 80.00 202 LEU A C 1
ATOM 1560 O O . LEU A 1 202 ? 3.130 -2.429 -12.802 1.00 80.00 202 LEU A O 1
ATOM 1564 N N . ASN A 1 203 ? 3.096 -0.472 -11.665 1.00 83.00 203 ASN A N 1
ATOM 1565 C CA . ASN A 1 203 ? 3.127 0.483 -12.763 1.00 83.00 203 ASN A CA 1
ATOM 1566 C C . ASN A 1 203 ? 4.537 1.079 -12.936 1.00 83.00 203 ASN A C 1
ATOM 1568 O O . ASN A 1 203 ? 5.312 1.181 -11.972 1.00 83.00 203 ASN A O 1
ATOM 1572 N N . ASP A 1 204 ? 4.877 1.501 -14.155 1.00 82.00 204 ASP A N 1
ATOM 1573 C CA . ASP A 1 204 ? 6.072 2.303 -14.409 1.00 82.00 204 ASP A CA 1
ATOM 1574 C C . ASP A 1 204 ? 5.978 3.646 -13.654 1.00 82.00 204 ASP A C 1
ATOM 1576 O O . ASP A 1 204 ? 4.961 4.335 -13.691 1.00 82.00 204 ASP A O 1
ATOM 1580 N N . PRO A 1 205 ? 7.030 4.099 -12.959 1.00 81.19 205 PRO A N 1
ATOM 1581 C CA . PRO A 1 205 ? 6.962 5.326 -12.168 1.00 81.19 205 PRO A CA 1
ATOM 1582 C C . PRO A 1 205 ? 6.873 6.598 -13.026 1.00 81.19 205 PRO A C 1
ATOM 1584 O O . PRO A 1 205 ? 6.744 7.697 -12.482 1.00 81.19 205 PRO A O 1
ATOM 1587 N N . THR A 1 206 ? 7.022 6.486 -14.348 1.00 79.25 206 THR A N 1
ATOM 1588 C CA . THR A 1 206 ? 6.947 7.602 -15.299 1.00 79.25 206 THR A CA 1
ATOM 1589 C C . THR A 1 206 ? 5.786 7.489 -16.285 1.00 79.25 206 THR A C 1
ATOM 1591 O O . THR A 1 206 ? 5.464 8.479 -16.947 1.00 79.25 206 THR A O 1
ATOM 1594 N N . SER A 1 207 ? 5.119 6.337 -16.344 1.00 73.62 207 SER A N 1
ATOM 1595 C CA . SER A 1 207 ? 3.907 6.111 -17.126 1.00 73.62 207 SER A CA 1
ATOM 1596 C C . SER A 1 207 ? 2.983 5.156 -16.386 1.00 73.62 207 SER A C 1
ATOM 1598 O O . SER A 1 207 ? 3.438 4.1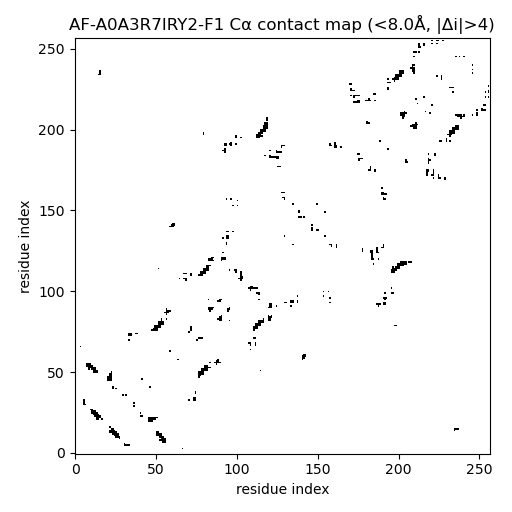37 -15.904 1.00 73.62 207 SER A O 1
ATOM 1600 N N . ASP A 1 208 ? 1.689 5.444 -16.347 1.00 67.69 208 ASP A N 1
ATOM 1601 C CA . ASP A 1 208 ? 0.654 4.607 -15.717 1.00 67.69 208 ASP A CA 1
ATOM 1602 C C . ASP A 1 208 ? 0.397 3.282 -16.484 1.00 67.69 208 ASP A C 1
ATOM 1604 O O . ASP A 1 208 ? -0.711 2.979 -16.911 1.00 67.69 208 ASP A O 1
ATOM 1608 N N . GLY A 1 209 ? 1.461 2.558 -16.825 1.00 72.62 209 GLY A N 1
ATOM 1609 C CA . GLY A 1 209 ? 1.459 1.359 -17.655 1.00 72.62 209 GLY A CA 1
ATOM 1610 C C . GLY A 1 209 ? 2.626 0.441 -17.304 1.00 72.62 209 GLY A C 1
ATOM 1611 O O . GLY A 1 209 ? 3.288 0.621 -16.284 1.00 72.62 209 GLY A O 1
ATOM 1612 N N . LEU A 1 210 ? 2.891 -0.556 -18.152 1.00 73.56 210 LEU A N 1
ATOM 1613 C CA . LEU A 1 210 ? 3.870 -1.605 -17.850 1.00 73.56 210 LEU A CA 1
ATOM 1614 C C . LEU A 1 210 ? 5.290 -1.044 -17.600 1.00 73.56 210 LEU A C 1
ATOM 1616 O O . LEU A 1 210 ? 5.739 -0.174 -18.350 1.00 73.56 210 LEU A O 1
ATOM 1620 N N . PRO A 1 211 ? 6.022 -1.564 -16.593 1.00 74.38 211 PRO A N 1
ATOM 1621 C CA . PRO A 1 211 ? 7.381 -1.126 -16.280 1.00 74.38 211 PRO A CA 1
ATOM 1622 C C . PRO A 1 211 ? 8.366 -1.444 -17.411 1.00 74.38 211 PRO A C 1
ATOM 1624 O O . PRO A 1 211 ? 8.304 -2.517 -18.013 1.00 74.38 211 PRO A O 1
ATOM 1627 N N . GLU A 1 212 ? 9.333 -0.558 -17.667 1.00 76.62 212 GLU A N 1
ATOM 1628 C CA . GLU A 1 212 ? 10.356 -0.820 -18.688 1.00 76.62 212 GLU A CA 1
ATOM 1629 C C . GLU A 1 212 ? 11.345 -1.933 -18.267 1.00 76.62 212 GLU A C 1
ATOM 1631 O O . GLU A 1 212 ? 12.090 -1.815 -17.288 1.00 76.62 212 GLU A O 1
ATOM 1636 N N . THR A 1 213 ? 11.390 -3.015 -19.052 1.00 67.50 213 THR A N 1
ATOM 1637 C CA . THR A 1 213 ? 12.109 -4.266 -18.743 1.00 67.50 213 THR A CA 1
ATOM 1638 C C . THR A 1 213 ? 13.452 -4.442 -19.452 1.00 67.50 213 THR A C 1
ATOM 1640 O O . THR A 1 213 ? 14.330 -5.120 -18.921 1.00 67.50 213 THR A O 1
ATOM 1643 N N . GLN A 1 214 ? 13.684 -3.818 -20.614 1.00 58.66 214 GLN A N 1
ATOM 1644 C CA . GLN A 1 214 ? 14.906 -4.049 -21.413 1.00 58.66 214 GLN A CA 1
ATOM 1645 C C . GLN A 1 214 ? 16.181 -3.463 -20.779 1.00 58.66 214 GLN A C 1
ATOM 1647 O O . GLN A 1 214 ? 17.299 -3.930 -21.023 1.00 58.66 214 GLN A O 1
ATOM 1652 N N . ARG A 1 215 ? 16.029 -2.420 -19.959 1.00 59.44 215 ARG A N 1
ATOM 1653 C CA . ARG A 1 215 ? 17.081 -1.826 -19.122 1.00 59.44 215 ARG A CA 1
ATOM 1654 C C . ARG A 1 215 ? 16.461 -1.468 -17.778 1.00 59.44 215 ARG A C 1
ATOM 1656 O O . ARG A 1 215 ? 16.261 -0.283 -17.512 1.00 59.44 215 ARG A O 1
ATOM 1663 N N . PRO A 1 216 ? 16.127 -2.472 -16.951 1.00 58.28 216 PRO A N 1
ATOM 1664 C CA . PRO A 1 216 ? 15.341 -2.220 -15.762 1.00 58.28 216 PRO A CA 1
ATOM 1665 C C . PRO A 1 216 ? 16.157 -1.286 -14.876 1.00 58.28 216 PRO A C 1
ATOM 1667 O O . PRO A 1 216 ? 17.309 -1.587 -14.537 1.00 58.28 216 PRO A O 1
ATOM 1670 N N . ALA A 1 217 ? 15.587 -0.121 -14.568 1.00 66.56 217 ALA A N 1
ATOM 1671 C CA . ALA A 1 217 ? 16.218 0.823 -13.663 1.00 66.56 217 ALA A CA 1
ATOM 1672 C C . ALA A 1 217 ? 16.516 0.099 -12.343 1.00 66.56 217 ALA A C 1
ATOM 1674 O O . ALA A 1 217 ? 15.728 -0.745 -11.913 1.00 66.56 217 ALA A O 1
ATOM 1675 N N . ASP A 1 218 ? 17.622 0.434 -11.675 1.00 74.00 218 ASP A N 1
ATOM 1676 C CA . ASP A 1 218 ? 18.017 -0.240 -10.426 1.00 74.00 218 ASP A CA 1
ATOM 1677 C C . ASP A 1 218 ? 16.892 -0.234 -9.371 1.00 74.00 218 ASP A C 1
ATOM 1679 O O . ASP A 1 218 ? 16.768 -1.161 -8.576 1.00 74.00 218 ASP A O 1
ATOM 1683 N N . GLY A 1 219 ? 15.996 0.756 -9.439 1.00 82.69 219 GLY A N 1
ATOM 1684 C CA . GLY A 1 219 ? 14.784 0.818 -8.626 1.00 82.69 219 GLY A CA 1
ATOM 1685 C C . GLY A 1 219 ? 13.765 -0.299 -8.877 1.00 82.69 219 GLY A C 1
ATOM 1686 O O . GLY A 1 219 ? 13.248 -0.836 -7.904 1.00 82.69 219 GLY A O 1
ATOM 1687 N N . LEU A 1 220 ? 13.512 -0.705 -10.127 1.00 84.50 220 LEU A N 1
ATOM 1688 C CA . LEU A 1 220 ? 12.594 -1.813 -10.435 1.00 84.50 220 LEU A CA 1
ATOM 1689 C C . LEU A 1 220 ? 13.125 -3.134 -9.864 1.00 84.50 220 LEU A C 1
ATOM 1691 O O . LEU A 1 220 ? 12.390 -3.876 -9.219 1.00 84.50 220 LEU A O 1
ATOM 1695 N N . ARG A 1 221 ? 14.427 -3.402 -10.043 1.00 81.88 221 ARG A N 1
ATOM 1696 C CA . ARG A 1 221 ? 15.081 -4.585 -9.454 1.00 81.88 221 ARG A CA 1
ATOM 1697 C C . ARG A 1 221 ? 14.966 -4.594 -7.937 1.00 81.88 221 ARG A C 1
ATOM 1699 O O . ARG A 1 221 ? 14.693 -5.642 -7.357 1.00 81.88 221 ARG A O 1
ATOM 1706 N N . TRP A 1 222 ? 15.164 -3.438 -7.306 1.00 87.06 222 TRP A N 1
ATOM 1707 C CA . TRP A 1 222 ? 15.020 -3.306 -5.862 1.00 87.06 222 TRP A CA 1
ATOM 1708 C C . TRP A 1 222 ? 13.587 -3.614 -5.408 1.00 87.06 222 TRP A C 1
ATOM 1710 O O . TRP A 1 222 ? 13.415 -4.404 -4.486 1.00 87.06 222 TRP A O 1
ATOM 1720 N N . VAL A 1 223 ? 12.566 -3.064 -6.080 1.00 86.94 223 VAL A N 1
ATOM 1721 C CA . VAL A 1 223 ? 11.147 -3.309 -5.751 1.00 86.94 223 VAL A CA 1
ATOM 1722 C C . VAL A 1 223 ? 10.800 -4.792 -5.861 1.00 86.94 223 VAL A C 1
ATOM 1724 O O . VAL A 1 223 ? 10.226 -5.351 -4.934 1.00 86.94 223 VAL A O 1
ATOM 1727 N N . LEU A 1 224 ? 11.202 -5.457 -6.945 1.00 83.94 224 LEU A N 1
ATOM 1728 C CA . LEU A 1 224 ? 10.944 -6.890 -7.115 1.00 83.94 224 LEU A CA 1
ATOM 1729 C C . LEU A 1 224 ? 11.684 -7.739 -6.074 1.00 83.94 224 LEU A C 1
ATOM 1731 O O . LEU A 1 224 ? 11.127 -8.715 -5.578 1.00 83.94 224 LEU A O 1
ATOM 1735 N N . SER A 1 225 ? 12.905 -7.343 -5.700 1.00 83.44 225 SER A N 1
ATOM 1736 C CA . SER A 1 225 ? 13.661 -8.016 -4.634 1.00 83.44 225 SER A CA 1
ATOM 1737 C C . SER A 1 225 ? 12.962 -7.859 -3.289 1.00 83.44 225 SER A C 1
ATOM 1739 O O . SER A 1 225 ? 12.811 -8.831 -2.558 1.00 83.44 225 SER A O 1
ATOM 1741 N N . TYR A 1 226 ? 12.468 -6.654 -2.996 1.00 87.19 226 TYR A N 1
ATOM 1742 C CA . TYR A 1 226 ? 11.679 -6.375 -1.802 1.00 87.19 226 TYR A CA 1
ATOM 1743 C C . TYR A 1 226 ? 10.418 -7.241 -1.750 1.00 87.19 226 TYR A C 1
ATOM 1745 O O . TYR A 1 226 ? 10.130 -7.856 -0.725 1.00 87.19 226 TYR A O 1
ATOM 1753 N N . CYS A 1 227 ? 9.690 -7.332 -2.867 1.00 85.38 227 CYS A N 1
ATOM 1754 C CA . CYS A 1 227 ? 8.505 -8.174 -2.962 1.00 85.38 227 CYS A CA 1
ATOM 1755 C C . CYS A 1 227 ? 8.824 -9.649 -2.720 1.00 85.38 227 CYS A C 1
ATOM 1757 O O . CYS A 1 227 ? 8.128 -10.287 -1.938 1.00 85.38 227 CYS A O 1
ATOM 1759 N N . ASN A 1 228 ? 9.896 -10.171 -3.319 1.00 81.81 228 ASN A N 1
ATOM 1760 C CA . ASN A 1 228 ? 10.320 -11.556 -3.121 1.00 81.81 228 ASN A CA 1
ATOM 1761 C C . ASN A 1 228 ? 10.681 -11.844 -1.653 1.00 81.81 228 ASN A C 1
ATOM 1763 O O . ASN A 1 228 ? 10.174 -12.795 -1.064 1.00 81.81 228 ASN A O 1
ATOM 1767 N N . THR A 1 229 ? 11.495 -10.987 -1.028 1.00 84.44 229 THR A N 1
ATOM 1768 C CA . THR A 1 229 ? 11.925 -11.141 0.374 1.00 84.44 229 THR A CA 1
ATOM 1769 C C . THR A 1 229 ? 10.758 -11.114 1.362 1.00 84.44 229 THR A C 1
ATOM 1771 O O . THR A 1 229 ? 10.810 -11.765 2.407 1.00 84.44 229 THR A O 1
ATOM 1774 N N . HIS A 1 230 ? 9.698 -10.369 1.047 1.00 84.62 230 HIS A N 1
ATOM 1775 C CA . HIS A 1 230 ? 8.534 -10.204 1.915 1.00 84.62 230 HIS A CA 1
ATOM 1776 C C . HIS A 1 230 ? 7.303 -11.022 1.495 1.00 84.62 230 HIS A C 1
ATOM 1778 O O . HIS A 1 230 ? 6.256 -10.839 2.111 1.00 84.62 230 HIS A O 1
ATOM 1784 N N . ASP A 1 231 ? 7.423 -11.917 0.507 1.00 83.06 231 ASP A N 1
ATOM 1785 C CA . ASP A 1 231 ? 6.315 -12.725 -0.038 1.00 83.06 231 ASP A CA 1
ATOM 1786 C C . ASP A 1 231 ? 5.116 -11.874 -0.510 1.00 83.06 231 ASP A C 1
ATOM 1788 O O . ASP A 1 231 ? 3.949 -12.180 -0.269 1.00 83.06 231 ASP A O 1
ATOM 1792 N N . ILE A 1 232 ? 5.415 -10.752 -1.168 1.00 84.75 232 ILE A N 1
ATOM 1793 C CA . ILE A 1 232 ? 4.421 -9.812 -1.693 1.00 84.75 232 ILE A CA 1
ATOM 1794 C C . ILE A 1 232 ? 4.121 -10.166 -3.149 1.00 84.75 232 ILE A C 1
ATOM 1796 O O . ILE A 1 232 ? 5.025 -10.214 -3.988 1.00 84.75 232 ILE A O 1
ATOM 1800 N N . ALA A 1 233 ? 2.842 -10.342 -3.478 1.00 80.44 233 ALA A N 1
ATOM 1801 C CA . ALA A 1 233 ? 2.431 -10.607 -4.851 1.00 80.44 233 ALA A CA 1
ATOM 1802 C C . ALA A 1 233 ? 2.681 -9.390 -5.759 1.00 80.44 233 ALA A C 1
ATOM 1804 O O . ALA A 1 233 ? 2.387 -8.253 -5.396 1.00 80.44 233 ALA A O 1
ATOM 1805 N N . VAL A 1 234 ? 3.174 -9.625 -6.973 1.00 75.38 234 VAL A N 1
ATOM 1806 C CA . VAL A 1 234 ? 3.300 -8.584 -8.002 1.00 75.38 234 VAL A CA 1
ATOM 1807 C C . VAL A 1 234 ? 2.172 -8.761 -9.005 1.00 75.38 234 VAL A C 1
ATOM 1809 O O . VAL A 1 234 ? 2.043 -9.813 -9.632 1.00 75.38 234 VAL A O 1
ATOM 1812 N N . VAL A 1 235 ? 1.360 -7.725 -9.159 1.00 75.50 235 VAL A N 1
ATOM 1813 C CA . VAL A 1 235 ? 0.281 -7.650 -10.140 1.00 75.50 235 VAL A CA 1
ATOM 1814 C C . VAL A 1 235 ? 0.664 -6.574 -11.144 1.00 75.50 235 VAL A C 1
ATOM 1816 O O . VAL A 1 235 ? 0.959 -5.446 -10.763 1.00 75.50 235 VAL A O 1
ATOM 1819 N N . LEU A 1 236 ? 0.688 -6.919 -12.428 1.00 64.75 236 LEU A N 1
ATOM 1820 C CA . LEU A 1 236 ? 0.889 -5.934 -13.485 1.00 64.75 236 LEU A CA 1
ATOM 1821 C C . LEU A 1 236 ? -0.462 -5.336 -13.854 1.00 64.75 236 LEU A C 1
ATOM 1823 O O . LEU A 1 236 ? -1.388 -6.073 -14.206 1.00 64.75 236 LEU A O 1
ATOM 1827 N N . GLU A 1 237 ? -0.564 -4.015 -13.792 1.00 63.38 237 GLU A N 1
ATOM 1828 C CA . GLU A 1 237 ? -1.704 -3.315 -14.355 1.00 63.38 237 GLU A CA 1
ATOM 1829 C C . GLU A 1 237 ? -1.438 -3.086 -15.847 1.00 63.38 237 GLU A C 1
ATOM 1831 O O . GLU A 1 237 ? -0.454 -2.450 -16.226 1.00 63.38 237 GLU A O 1
ATOM 1836 N N . PRO A 1 238 ? -2.256 -3.667 -16.736 1.00 51.88 238 PRO A N 1
ATOM 1837 C CA . PRO A 1 238 ? -1.956 -3.614 -18.153 1.00 51.88 238 PRO A CA 1
ATOM 1838 C C . PRO A 1 238 ? -2.233 -2.244 -18.768 1.00 51.88 238 PRO A C 1
ATOM 1840 O O . PRO A 1 238 ? -1.713 -1.967 -19.842 1.00 51.88 238 PRO A O 1
ATOM 1843 N N . GLY A 1 239 ? -3.058 -1.392 -18.150 1.00 59.56 239 GLY A N 1
ATOM 1844 C CA . GLY A 1 239 ? -3.629 -0.240 -18.848 1.00 59.56 239 GLY A CA 1
ATOM 1845 C C . GLY A 1 239 ? -4.263 -0.688 -20.176 1.00 59.56 239 GLY A C 1
ATOM 1846 O O . GLY A 1 239 ? -5.109 -1.583 -20.194 1.00 59.56 239 GLY A O 1
ATOM 1847 N N . ASP A 1 240 ? -3.792 -0.122 -21.292 1.00 58.81 240 ASP A N 1
ATOM 1848 C CA . ASP A 1 240 ? -4.178 -0.510 -22.662 1.00 58.81 240 ASP A CA 1
ATOM 1849 C C . ASP A 1 240 ? -3.343 -1.671 -23.258 1.00 58.81 240 ASP A C 1
ATOM 1851 O O . ASP A 1 240 ? -3.535 -2.043 -24.420 1.00 58.81 240 ASP A O 1
ATOM 1855 N N . ALA A 1 241 ? -2.393 -2.239 -22.508 1.00 57.59 241 ALA A N 1
ATOM 1856 C CA . ALA A 1 241 ? -1.505 -3.294 -22.986 1.00 57.59 241 ALA A CA 1
ATOM 1857 C C . ALA A 1 241 ? -2.263 -4.600 -23.251 1.00 57.59 241 ALA A C 1
ATOM 1859 O O . ALA A 1 241 ? -3.103 -5.054 -22.468 1.00 57.59 241 ALA A O 1
ATOM 1860 N N . ASP A 1 242 ? -1.935 -5.244 -24.369 1.00 57.66 242 ASP A N 1
ATOM 1861 C CA . ASP A 1 242 ? -2.505 -6.539 -24.709 1.00 57.66 242 ASP A CA 1
ATOM 1862 C C . ASP A 1 242 ? -1.849 -7.690 -23.926 1.00 57.66 242 ASP A C 1
ATOM 1864 O O . ASP A 1 242 ? -0.820 -7.559 -23.265 1.00 57.66 242 ASP A O 1
ATOM 1868 N N . ARG A 1 243 ? -2.472 -8.871 -23.999 1.00 55.22 243 ARG A N 1
ATOM 1869 C CA . ARG A 1 243 ? -2.002 -10.070 -23.286 1.00 55.22 243 ARG A CA 1
ATOM 1870 C C . ARG A 1 243 ? -0.596 -10.511 -23.691 1.00 55.22 243 ARG A C 1
ATOM 1872 O O . ARG A 1 243 ? 0.071 -11.149 -22.882 1.00 55.22 243 ARG A O 1
ATOM 1879 N N . GLU A 1 244 ? -0.189 -10.241 -24.928 1.00 60.53 244 GLU A N 1
ATOM 1880 C CA . GLU A 1 244 ? 1.135 -10.608 -25.432 1.00 60.53 244 GLU A CA 1
ATOM 1881 C C . GLU A 1 244 ? 2.201 -9.720 -24.787 1.00 60.53 244 GLU A C 1
ATOM 1883 O O . GLU A 1 244 ? 3.159 -10.246 -24.228 1.00 60.53 244 GLU A O 1
ATOM 1888 N N . SER A 1 245 ? 1.946 -8.413 -24.731 1.00 58.69 245 SER A N 1
ATOM 1889 C CA . SER A 1 245 ? 2.803 -7.420 -24.075 1.00 58.69 245 SER A CA 1
ATOM 1890 C C . SER A 1 245 ? 2.977 -7.719 -22.584 1.00 58.69 245 SER A C 1
ATOM 1892 O O . SER A 1 245 ? 4.093 -7.728 -22.078 1.00 58.69 245 SER A O 1
ATOM 1894 N N . ILE A 1 246 ? 1.890 -8.055 -21.877 1.00 56.97 246 ILE A N 1
ATOM 1895 C CA . ILE A 1 246 ? 1.948 -8.451 -20.457 1.00 56.97 246 ILE A CA 1
ATOM 1896 C C . ILE A 1 246 ? 2.815 -9.704 -20.275 1.00 56.97 246 ILE A C 1
ATOM 1898 O O . ILE A 1 246 ? 3.647 -9.767 -19.371 1.00 56.97 246 ILE A O 1
ATOM 1902 N N . ALA A 1 247 ? 2.617 -10.721 -21.119 1.00 55.81 247 ALA A N 1
ATOM 1903 C CA . ALA A 1 247 ? 3.367 -11.970 -21.031 1.00 55.81 247 ALA A CA 1
ATOM 1904 C C . ALA A 1 247 ? 4.860 -11.768 -21.335 1.00 55.81 247 ALA A C 1
ATOM 1906 O O . ALA A 1 247 ? 5.702 -12.371 -20.666 1.00 55.81 247 ALA A O 1
ATOM 1907 N N . GLU A 1 248 ? 5.183 -10.909 -22.304 1.00 62.00 248 GLU A N 1
ATOM 1908 C CA . GLU A 1 248 ? 6.553 -10.504 -22.618 1.00 62.00 248 GLU A CA 1
ATOM 1909 C C . GLU A 1 248 ? 7.185 -9.786 -21.423 1.00 62.00 248 GLU A C 1
ATOM 1911 O O . GLU A 1 248 ? 8.221 -10.240 -20.936 1.00 62.00 248 GLU A O 1
ATOM 1916 N N . THR A 1 249 ? 6.518 -8.774 -20.856 1.00 60.88 249 THR A N 1
ATOM 1917 C CA . THR A 1 249 ? 6.988 -8.066 -19.655 1.00 60.88 249 THR A CA 1
ATOM 1918 C C . THR A 1 249 ? 7.272 -9.037 -18.514 1.00 60.88 249 THR A C 1
ATOM 1920 O O . THR A 1 249 ? 8.365 -8.998 -17.960 1.00 60.88 249 THR A O 1
ATOM 1923 N N . ILE A 1 250 ? 6.362 -9.970 -18.202 1.00 61.28 250 ILE A N 1
ATOM 1924 C CA . ILE A 1 250 ? 6.590 -10.995 -17.165 1.00 61.28 250 ILE A CA 1
ATOM 1925 C C . ILE A 1 250 ? 7.849 -11.819 -17.459 1.00 61.28 250 ILE A C 1
ATOM 1927 O O . ILE A 1 250 ? 8.6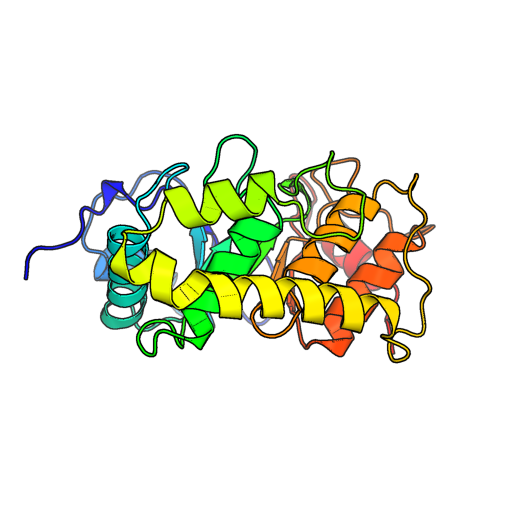14 -12.111 -16.542 1.00 61.28 250 ILE A O 1
ATOM 1931 N N . SER A 1 251 ? 8.071 -12.201 -18.718 1.00 59.00 251 SER A N 1
ATOM 1932 C CA . SER A 1 251 ? 9.233 -13.008 -19.107 1.00 59.00 251 SER A CA 1
ATOM 1933 C C . SER A 1 251 ? 10.565 -12.255 -19.021 1.00 59.00 251 SER A C 1
ATOM 1935 O O . SER A 1 251 ? 11.615 -12.884 -18.877 1.00 59.00 251 SER A O 1
ATOM 1937 N N . GLU A 1 252 ? 10.519 -10.925 -19.095 1.00 66.06 252 GLU A N 1
ATOM 1938 C CA . GLU A 1 252 ? 11.684 -10.042 -19.050 1.00 66.06 252 GLU A CA 1
ATOM 1939 C C . GLU A 1 252 ? 11.915 -9.396 -17.680 1.00 66.06 252 GLU A C 1
ATOM 1941 O O . GLU A 1 252 ? 13.004 -8.858 -17.442 1.00 66.06 252 GLU A O 1
ATOM 1946 N N . LEU A 1 253 ? 10.928 -9.439 -16.773 1.00 66.12 253 LEU A N 1
ATOM 1947 C CA . LEU A 1 253 ? 11.113 -8.980 -15.400 1.00 66.12 253 LEU A CA 1
ATOM 1948 C C . LEU A 1 253 ? 12.339 -9.696 -14.822 1.00 66.12 253 LEU A C 1
ATOM 1950 O O . LEU A 1 253 ? 12.465 -10.918 -14.959 1.00 66.12 253 LEU A O 1
ATOM 1954 N N . PRO A 1 254 ? 13.271 -8.957 -14.197 1.00 61.03 254 PRO A N 1
ATOM 1955 C CA . PRO A 1 254 ? 14.466 -9.569 -13.659 1.00 61.03 254 PRO A CA 1
ATOM 1956 C C . PRO A 1 254 ? 14.032 -10.583 -12.604 1.00 61.03 254 PRO A C 1
ATOM 1958 O O . PRO A 1 254 ? 13.508 -10.205 -11.560 1.00 61.03 254 PRO A O 1
ATOM 1961 N N . ILE A 1 255 ? 14.220 -11.869 -12.912 1.00 55.88 255 ILE A N 1
ATOM 1962 C CA . ILE A 1 255 ? 13.972 -12.961 -11.977 1.00 55.88 255 ILE A CA 1
ATOM 1963 C C . ILE A 1 255 ? 14.942 -12.741 -10.823 1.00 55.88 255 ILE A C 1
ATOM 1965 O O . ILE A 1 255 ? 16.149 -12.955 -10.966 1.00 55.88 255 ILE A O 1
ATOM 1969 N N . VAL A 1 256 ? 14.422 -12.247 -9.707 1.00 49.19 256 VAL A N 1
ATOM 1970 C CA . VAL A 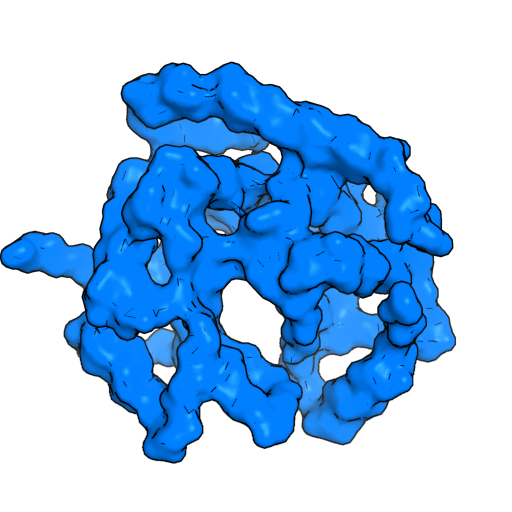1 256 ? 15.178 -12.182 -8.465 1.00 49.19 256 VAL A CA 1
ATOM 1971 C C . VAL A 1 256 ? 15.133 -13.597 -7.894 1.00 49.19 256 VAL A C 1
ATOM 1973 O O . VAL A 1 256 ? 14.050 -14.113 -7.624 1.00 49.19 256 VAL A O 1
ATOM 1976 N N . GLY A 1 257 ? 16.290 -14.263 -7.906 1.00 36.50 257 GLY A N 1
ATOM 1977 C CA . GLY A 1 257 ? 16.446 -15.673 -7.533 1.00 36.50 257 GLY A CA 1
ATOM 1978 C C . GLY A 1 257 ? 16.328 -15.941 -6.042 1.00 36.50 257 GLY A C 1
ATOM 1979 O O . GLY A 1 257 ? 16.421 -14.977 -5.253 1.00 36.50 257 GLY A O 1
#

Mean predicted aligned error: 9.9 Å

pLDDT: mean 73.05, std 20.33, range [26.28, 95.94]

Secondary structure (DSSP, 8-state):
--PPPGGG--EEE-----SS-----B-S---S-HHHHHHHSSPTT---S-EEEEPPSS--HHHHHHHHHHHHHHH-S-EEEEP--TTSTT-SHHHHHHHHHHHHH-GGGTTEEEEEETTSS-TT--SSS--HHHHHHHHHTS-HHHHHHHHHHHHHHHHHHHHHHHT-TT-SSPPPPTTSTTHHHHHHHHHH-GGGEEEEEE-BTTBSSPPP-SS--HHHHHHHHHHHHTTPEEEE--TT--HHHHHHHHHHS----

Radius of gyration: 18.12 Å; Cα contacts (8 Å, |Δi|>4): 427; chains: 1; bounding box: 50×38×48 Å

Solvent-accessible surface area (backbone atoms only — not comparable to full-atom values): 14243 Å² total; per-residue (Å²): 130,92,72,78,67,64,88,61,55,65,37,42,45,32,51,78,84,59,104,62,64,57,34,72,58,53,76,92,78,84,88,62,54,66,55,54,57,60,62,67,69,47,60,96,92,57,67,54,77,46,39,32,36,38,64,52,49,69,75,49,48,67,66,47,52,56,47,53,29,48,48,34,71,66,57,73,43,32,36,25,42,42,42,36,44,87,92,25,64,31,21,46,41,55,34,45,24,47,51,47,50,45,26,73,73,37,80,70,25,68,54,46,33,29,24,44,34,46,66,30,46,44,77,84,46,44,63,84,63,89,53,67,67,54,46,49,56,47,44,68,45,33,54,74,71,55,27,68,69,39,53,65,61,49,55,47,48,40,52,48,25,39,52,46,58,76,64,50,75,87,46,97,48,66,78,49,54,76,86,40,69,43,15,21,54,52,26,30,52,30,35,41,36,50,93,39,37,52,31,29,38,45,33,19,69,89,44,84,22,68,52,70,46,94,72,54,50,61,30,56,58,29,52,53,36,51,27,61,78,46,72,29,43,82,40,66,45,47,70,91,54,51,75,63,58,54,53,49,47,63,73,46,45,79,79,72,128

Nearest PDB structures (foldseek):
  3p6l-assembly1_A  TM=5.672E-01  e=1.201E-02  Parabacteroides distasonis ATCC 8503
  8tnf-assemb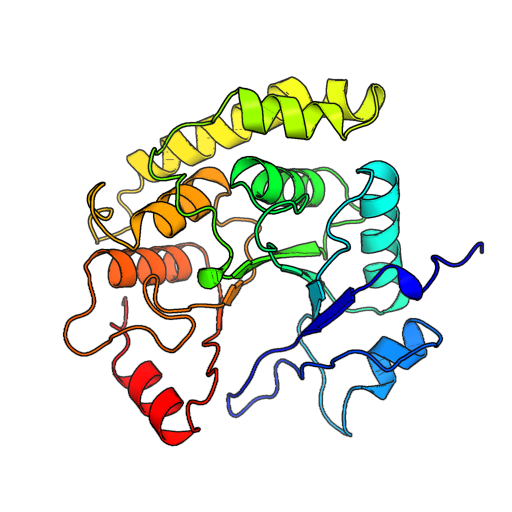ly1_E  TM=4.453E-01  e=2.996E-01  Paracoccus onubensis
  8tnf-assembly1_G  TM=4.001E-01  e=2.498E-01  Paracoccus onubensis
  8tnf-assembly1_F  TM=4.463E-01  e=6.595E-01  Paracoccus onubensis
  2yck-assembly1_X  TM=2.915E-01  e=7.912E-01  Carboxydothermus hydrogenoformans Z-2901

Foldseek 3Di:
DPDDQPVFWQWKAFFDDDPQAQDHTDHDDDRDDLQCVLPVVDDPPHDHQAIETEGPQDDQPVVVLVVQLVSCVRNVHAYAYEAAAPSGQRAELLSVLVLVVCLVPPVSNVSYFHEYELQRHDQVQQDLDDDPVNNVVNLVSYDPVVSVVCPPVSVVLQVVLSVCLVVVPQQPADAADSPDLLRRVSSSCSRNDLQRAQEYADADSVDRAQHDQPCHHSSLSSVVSSCVVSVYYYGYDHPPNDPVRVVVSVVRRPPPD

Sequence (257 aa):
MEGVSPESITSIHLPPGTSQPRGLSVAPGNVGDITDFVHSAFGDRVEPEWLTVHTTRTFDYRGHVERLATITEVGGYPLAVENTPDASCYHTPEDIAALAFLAKQVPRLNDVSILIDTAHVAMERRALTVDNRAFESVLERADEQLRDQLSEAFQQLLRDNVKQSKNDSDLDVAPPPEESPWRPVFATLAIVGGSQIQAIHLNDPTSDGLPETQRPADGLRWVLSYCNTHDIAVVLEPGDADRESIAETISELPIVG